Protein 3OC7 (pdb70)

Radius of gyration: 18.07 Å; Cα contacts (8 Å, |Δi|>4): 465; chains: 1; bounding box: 53×43×38 Å

Solvent-accessible surface area: 12428 Å² total; per-residue (Å²): 151,95,72,36,17,18,82,25,16,32,118,84,49,75,23,41,14,0,88,1,7,1,24,0,104,149,36,119,4,7,26,19,110,49,0,22,65,69,2,63,98,6,18,167,65,0,42,85,46,118,53,0,65,0,0,2,4,6,30,47,52,44,9,0,0,27,0,75,113,104,47,84,89,133,6,10,77,85,7,92,86,20,9,54,0,0,73,32,2,6,104,22,74,1,13,2,0,0,7,0,33,0,72,0,54,39,14,0,1,0,0,4,4,2,5,50,40,4,0,0,0,100,140,11,13,0,6,6,53,22,59,139,54,19,36,44,15,10,13,10,13,1,0,3,75,52,85,19,58,87,217,8,9,54,116,9,39,147,60,7,64,147,18,82,10,57,91,0,82,131,18,31,11,7,75,59,38,18,166,88,28,103,55,16,5,94,105,42,20,72,74,25,7,192,25,62,72,155,33,32,33,59,67,15,57,152,105,13,53,75,11,37,96,66,6,106,156,28,24,82,136,20,0,66,53,37,0,137,51,108,46,37,126,119,9,145,34,2,90,39,2,142,135,117,98,107,79,26,119,114,122

Nearest PDB structures (foldseek):
  3oc7-assembly1_A  TM=1.004E+00  e=4.288E-49  Mycobacterium avium 104
  4knp-assembly1_A  TM=9.962E-01  e=1.608E-46  Mycobacterium avium subsp. paratuberculosis K-10
  3p5m-assembly1_B  TM=9.032E-01  e=2.781E-18  Mycobacterium avium 104
  4kpk-assembly1_A  TM=7.450E-01  e=1.326E-20  Shewanella pealeana ATCC 700345
  8ahq-assembly1_A  TM=8.588E-01  e=3.941E-18  Streptomyces virginiae

B-factor: mean 17.59, std 7.76, range [7.56, 56.54]

InterPro domains:
  IPR001753 Enoyl-CoA hydratase/isomerase-like domain [PF00378] (16-262)
  IPR014748 Enoyl-CoA hydratase, C-terminal [G3DSA:1.10.12.10] (208-263)
  IPR029045 ClpP/crotonase-like domain superfamily [SSF52096] (14-262)
  IPR051683 Enoyl-CoA Hydratase/Isomerase Domain-Containing Protein [PTHR42964] (15-262)

CATH classification: 3.90.226.10 (+1 more: 1.10.12.10)

Structure (mmCIF, N/CA/C/O backbone):
data_3OC7
#
_entry.id   3OC7
#
_cell.length_a   83.230
_cell.length_b   83.230
_cell.length_c   93.820
_cell.angle_alpha   90.00
_cell.angle_beta   90.00
_cell.angle_gamma   120.00
#
_symmetry.space_group_name_H-M   'H 3'
#
loop_
_entity.id
_entity.type
_entity.pdbx_description
1 polymer 'Enoyl-CoA hydratase'
2 non-polymer 1,2-ETHANEDIOL
3 water water
#
loop_
_atom_site.group_PDB
_atom_site.id
_atom_site.type_symbol
_atom_site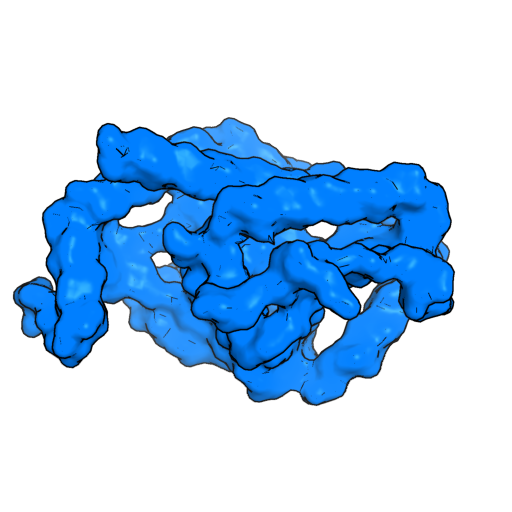.label_atom_id
_atom_site.label_alt_id
_atom_site.label_comp_id
_atom_site.label_asym_id
_atom_site.label_entity_id
_atom_site.label_seq_id
_atom_site.pdbx_PDB_ins_code
_atom_site.Cartn_x
_atom_site.Cartn_y
_atom_site.Cartn_z
_atom_site.occupancy
_atom_site.B_iso_or_equiv
_atom_site.auth_seq_id
_atom_site.auth_comp_id
_atom_site.auth_asym_id
_atom_site.auth_atom_id
_atom_site.pdbx_PDB_model_num
ATOM 1 N N . MET A 1 5 ? -11.171 39.160 8.391 1.00 29.27 1 MET A N 1
ATOM 2 C CA . MET A 1 5 ? -11.183 37.935 7.523 1.00 29.00 1 MET A CA 1
ATOM 3 C C . MET A 1 5 ? -12.206 38.057 6.388 1.00 28.52 1 MET A C 1
ATOM 4 O O . MET A 1 5 ? -13.335 38.483 6.611 1.00 29.20 1 MET A O 1
ATOM 9 N N . ASP A 1 6 ? -11.799 37.677 5.176 1.00 27.25 2 ASP A N 1
ATOM 10 C CA . ASP A 1 6 ? -12.685 37.668 4.002 1.00 26.63 2 ASP A CA 1
ATOM 11 C C . ASP A 1 6 ? -13.556 36.404 3.905 1.00 25.79 2 ASP A C 1
ATOM 12 O O . ASP A 1 6 ? -13.232 35.368 4.498 1.00 24.86 2 ASP A O 1
ATOM 17 N N . ALA A 1 7 ? -14.651 36.502 3.146 1.00 24.93 3 ALA A N 1
ATOM 18 C CA . ALA A 1 7 ? -15.481 35.340 2.768 1.00 23.67 3 ALA A CA 1
ATOM 19 C C . ALA A 1 7 ? -15.516 35.265 1.235 1.00 22.73 3 ALA A C 1
ATOM 20 O O . ALA A 1 7 ? -15.489 36.323 0.584 1.00 23.42 3 ALA A O 1
ATOM 22 N N . LEU A 1 8 ? -15.592 34.074 0.621 1.00 21.02 4 LEU A N 1
ATOM 23 C CA . LEU A 1 8 ? -15.794 32.750 1.251 1.00 19.43 4 LEU A CA 1
ATOM 24 C C . LEU A 1 8 ? -14.483 31.987 1.542 1.00 18.29 4 LEU A C 1
ATOM 25 O O . LEU A 1 8 ? -14.508 30.943 2.208 1.00 17.87 4 LEU A O 1
ATOM 30 N N . VAL A 1 9 ? -13.367 32.508 1.028 1.00 16.85 5 VAL A N 1
ATOM 31 C CA . VAL A 1 9 ? -12.001 32.033 1.318 1.00 16.35 5 VAL A CA 1
ATOM 32 C C . VAL A 1 9 ? -11.146 33.248 1.716 1.00 15.77 5 VAL A C 1
ATOM 33 O O . VAL A 1 9 ? -11.114 34.263 0.981 1.00 16.22 5 VAL A O 1
ATOM 37 N N . ASP A 1 10 ? -10.473 33.168 2.868 1.00 15.53 6 ASP A N 1
ATOM 38 C CA . ASP A 1 10 ? -9.528 34.233 3.290 1.00 15.43 6 ASP A CA 1
ATOM 39 C C . ASP A 1 10 ? -8.072 33.886 2.943 1.00 15.40 6 ASP A C 1
ATOM 40 O O . ASP A 1 10 ? -7.665 32.732 3.082 1.00 14.97 6 ASP A O 1
ATOM 45 N N . TYR A 1 11 ? -7.299 34.879 2.491 1.00 15.38 7 TYR A N 1
ATOM 46 C CA . TYR A 1 11 ? -5.869 34.730 2.155 1.00 15.99 7 TYR A CA 1
ATOM 47 C C . TYR A 1 11 ? -5.008 35.540 3.120 1.00 16.27 7 TYR A C 1
ATOM 48 O O . TYR A 1 11 ? -5.242 36.745 3.293 1.00 17.16 7 TYR A O 1
ATOM 57 N N . ALA A 1 12 ? -4.029 34.882 3.737 1.00 16.23 8 ALA A N 1
ATOM 58 C CA . ALA A 1 12 ? -3.005 35.535 4.572 1.00 16.40 8 ALA A CA 1
ATOM 59 C C . ALA A 1 12 ? -1.589 35.139 4.122 1.00 16.91 8 ALA A C 1
ATOM 60 O O . ALA A 1 12 ? -1.226 33.953 4.138 1.00 16.10 8 ALA A O 1
ATOM 62 N N . GLY A 1 13 ? -0.800 36.124 3.694 1.00 17.17 9 GLY A N 1
ATOM 63 C CA . GLY A 1 13 ? 0.562 35.901 3.187 1.00 17.76 9 GLY A CA 1
ATOM 64 C C . GLY A 1 13 ? 1.647 36.107 4.240 1.00 18.62 9 GLY A C 1
ATOM 65 O O . GLY A 1 13 ? 1.324 36.354 5.406 1.00 18.81 9 GLY A O 1
ATOM 66 N N . PRO A 1 14 ? 2.936 35.991 3.836 1.00 19.68 10 PRO A N 1
ATOM 67 C CA . PRO A 1 14 ? 4.106 36.084 4.734 1.00 21.05 10 PRO A CA 1
ATOM 68 C C . PRO A 1 14 ? 4.131 37.275 5.709 1.00 22.55 10 PRO A C 1
ATOM 69 O O . PRO A 1 14 ? 4.514 37.098 6.868 1.00 23.19 10 PRO A O 1
ATOM 73 N N . ALA A 1 15 ? 3.690 38.449 5.263 1.00 24.15 11 ALA A N 1
ATOM 74 C CA . ALA A 1 15 ? 3.662 39.648 6.122 1.00 24.95 11 ALA A CA 1
ATOM 75 C C . ALA A 1 15 ? 2.673 39.553 7.300 1.00 25.43 11 ALA A C 1
ATOM 76 O O . ALA A 1 15 ? 2.821 40.269 8.303 1.00 26.30 11 ALA A O 1
ATOM 78 N N . ALA A 1 16 ? 1.685 38.663 7.179 1.00 25.33 12 ALA A N 1
ATOM 79 C CA . ALA A 1 16 ? 0.692 38.411 8.231 1.00 25.25 12 ALA A CA 1
ATOM 80 C C . ALA A 1 16 ? 0.955 37.121 9.015 1.00 25.12 12 ALA A C 1
ATOM 81 O O . ALA A 1 16 ? 0.616 37.032 10.199 1.00 26.24 12 ALA A O 1
ATOM 83 N N . THR A 1 17 ? 1.532 36.120 8.348 1.00 24.75 13 THR A N 1
ATOM 84 C CA . THR A 1 17 ? 1.844 34.844 8.995 1.00 24.18 13 THR A CA 1
ATOM 85 C C . THR A 1 17 ? 3.173 34.847 9.763 1.00 24.48 13 THR A C 1
ATOM 86 O O . THR A 1 17 ? 3.342 34.068 10.704 1.00 25.60 13 THR A O 1
ATOM 90 N N . GLY A 1 18 ? 4.101 35.716 9.365 1.00 24.76 14 GLY A N 1
ATOM 91 C CA . GLY A 1 18 ? 5.436 35.786 9.982 1.00 24.88 14 GLY A CA 1
ATOM 92 C C . GLY A 1 18 ? 6.382 34.660 9.585 1.00 24.60 14 GLY A C 1
ATOM 93 O O . GLY A 1 18 ? 7.284 34.303 10.347 1.00 25.23 14 GLY A O 1
ATOM 94 N N . GLY A 1 19 ? 6.176 34.099 8.390 1.00 24.14 15 GLY A N 1
ATOM 95 C CA . GLY A 1 19 ? 7.005 33.000 7.874 1.00 22.59 15 GLY A CA 1
ATOM 96 C C . GLY A 1 19 ? 6.842 32.790 6.372 1.00 21.53 15 GLY A C 1
ATOM 97 O O . GLY A 1 19 ? 6.047 33.487 5.743 1.00 21.41 15 GLY A O 1
ATOM 98 N N . PRO A 1 20 ? 7.593 31.822 5.783 1.00 20.54 16 PRO A N 1
ATOM 99 C CA . PRO A 1 20 ? 7.520 31.515 4.339 1.00 19.39 16 PRO A CA 1
ATOM 100 C C . PRO A 1 20 ? 6.288 30.663 3.974 1.00 18.06 16 PRO A C 1
ATOM 101 O O . PRO A 1 20 ? 6.400 29.643 3.267 1.00 17.17 16 PRO A O 1
ATOM 105 N N . VAL A 1 21 ? 5.126 31.140 4.419 1.00 16.85 17 VAL A N 1
ATOM 106 C CA . VAL A 1 21 ? 3.860 30.402 4.394 1.00 15.87 17 VAL A CA 1
ATOM 107 C C . VAL A 1 21 ? 2.638 31.288 4.051 1.00 14.99 17 VAL A C 1
ATOM 108 O O . VAL A 1 21 ? 2.521 32.446 4.513 1.00 15.27 17 VAL A O 1
ATOM 112 N N . ALA A 1 22 ? 1.744 30.748 3.223 1.00 13.32 18 ALA A N 1
ATOM 113 C CA . ALA A 1 22 ? 0.415 31.330 2.981 1.00 13.50 18 ALA A CA 1
ATOM 114 C C . ALA A 1 22 ? -0.691 30.455 3.592 1.00 13.26 18 ALA A C 1
ATOM 115 O O . ALA A 1 22 ? -0.655 29.232 3.436 1.00 13.78 18 ALA A O 1
ATOM 117 N N . ARG A 1 23 ? -1.654 31.067 4.290 1.00 13.11 19 ARG A N 1
ATOM 118 C CA . ARG A 1 23 ? -2.811 30.364 4.886 1.00 12.94 19 ARG A CA 1
ATOM 119 C C . ARG A 1 23 ? -4.090 30.670 4.101 1.00 12.63 19 ARG A C 1
ATOM 120 O O . ARG A 1 23 ? -4.451 31.853 3.952 1.00 13.55 19 ARG A O 1
ATOM 128 N N . LEU A 1 24 ? -4.744 29.623 3.580 1.00 11.87 20 LEU A N 1
ATOM 129 C CA . LEU A 1 24 ? -6.052 29.720 2.910 1.00 11.82 20 LEU A CA 1
ATOM 130 C C . LEU A 1 24 ? -7.131 29.156 3.833 1.00 11.81 20 LEU A C 1
ATOM 131 O O . LEU A 1 24 ? -7.120 27.944 4.131 1.00 11.83 20 LEU A O 1
ATOM 136 N N . THR A 1 25 ? -8.049 30.004 4.308 1.00 11.97 21 THR A N 1
ATOM 137 C CA . THR A 1 25 ? -9.068 29.565 5.282 1.00 12.14 21 THR A CA 1
ATOM 138 C C . THR A 1 25 ? -10.467 29.487 4.663 1.00 12.20 21 THR A C 1
ATOM 139 O O . THR A 1 25 ? -11.018 30.508 4.212 1.00 12.81 21 THR A O 1
ATOM 143 N N . LEU A 1 26 ? -11.055 28.289 4.670 1.00 12.14 22 LEU A N 1
ATOM 144 C CA . LEU A 1 26 ? -12.473 28.108 4.277 1.00 12.66 22 LEU A CA 1
ATOM 145 C C . LEU A 1 26 ? -13.383 28.819 5.304 1.00 13.23 22 LEU A C 1
ATOM 146 O O . LEU A 1 26 ? -13.317 28.515 6.499 1.00 13.07 22 LEU A O 1
ATOM 151 N N . ASN A 1 27 ? -14.213 29.759 4.838 1.00 13.48 23 ASN A N 1
ATOM 152 C CA . ASN A 1 27 ? -15.015 30.654 5.727 1.00 13.91 23 ASN A CA 1
ATOM 153 C C . ASN A 1 27 ? -16.426 30.939 5.164 1.00 14.41 23 ASN A C 1
ATOM 154 O O . ASN A 1 27 ? -16.766 32.090 4.810 1.00 14.94 23 ASN A O 1
ATOM 159 N N . SER A 1 28 ? -17.218 29.872 5.063 1.00 15.12 24 SER A N 1
ATOM 160 C CA . SER A 1 28 ? -18.576 29.903 4.502 1.00 15.98 24 SER A CA 1
ATOM 161 C C . SER A 1 28 ? -19.548 29.281 5.544 1.00 17.26 24 SER A C 1
ATOM 162 O O . SER A 1 28 ? -20.113 28.217 5.309 1.00 16.32 24 SER A O 1
ATOM 165 N N . PRO A 1 29 ? -19.743 29.950 6.714 1.00 19.08 25 PRO A N 1
ATOM 166 C CA . PRO A 1 29 ? -20.539 29.340 7.799 1.00 20.44 25 PRO A CA 1
ATOM 167 C C . PRO A 1 29 ? -22.020 29.021 7.498 1.00 21.56 25 PRO A C 1
ATOM 168 O O . PRO A 1 29 ? -22.558 28.047 8.063 1.00 22.54 25 PRO A O 1
ATOM 172 N N . HIS A 1 30 ? -22.649 29.787 6.600 1.00 22.75 26 HIS A N 1
ATOM 173 C CA . HIS A 1 30 ? -24.071 29.588 6.238 1.00 23.99 26 HIS A CA 1
ATOM 174 C C . HIS A 1 30 ? -24.411 28.189 5.696 1.00 23.61 26 HIS A C 1
ATOM 175 O O . HIS A 1 30 ? -25.520 27.688 5.913 1.00 24.51 26 HIS A O 1
ATOM 182 N N . ASN A 1 31 ? -23.455 27.544 5.029 1.00 22.49 27 ASN A N 1
ATOM 183 C CA . ASN A 1 31 ? -23.673 26.180 4.532 1.00 21.91 27 ASN A CA 1
ATOM 184 C C . ASN A 1 31 ? -22.611 25.151 4.971 1.00 21.30 27 ASN A C 1
ATOM 185 O O . ASN A 1 31 ? -22.364 24.165 4.270 1.00 21.41 27 ASN A O 1
ATOM 190 N N . ARG A 1 32 ? -22.004 25.383 6.138 1.00 21.12 28 ARG A N 1
ATOM 191 C CA . ARG A 1 32 ? -20.982 24.479 6.698 1.00 21.15 28 ARG A CA 1
ATOM 192 C C . ARG A 1 32 ? -19.786 24.233 5.762 1.00 20.13 28 ARG A C 1
ATOM 193 O O . ARG A 1 32 ? -19.311 23.095 5.628 1.00 19.99 28 ARG A O 1
ATOM 201 N N . ASN A 1 33 ? -19.300 25.302 5.128 1.00 19.29 29 ASN A N 1
ATOM 202 C CA . ASN A 1 33 ? -18.157 25.237 4.204 1.00 18.62 29 ASN A CA 1
ATOM 203 C C . ASN A 1 33 ? -18.381 24.310 2.992 1.00 18.83 29 ASN A C 1
ATOM 204 O O . ASN A 1 33 ? -17.465 23.583 2.561 1.00 18.39 29 ASN A O 1
ATOM 209 N N . ALA A 1 34 ? -19.594 24.342 2.439 1.00 18.63 30 ALA A N 1
ATOM 210 C CA . ALA A 1 34 ? -19.930 23.531 1.256 1.00 18.66 30 ALA A CA 1
ATOM 211 C C . ALA A 1 34 ? -19.212 24.002 -0.011 1.00 18.95 30 ALA A C 1
ATOM 212 O O . ALA A 1 34 ? -18.844 25.174 -0.135 1.00 19.17 30 ALA A O 1
ATOM 214 N N . LEU A 1 35 ? -19.039 23.075 -0.959 1.00 19.28 31 LEU A N 1
ATOM 215 C CA . LEU A 1 35 ? -18.322 23.344 -2.220 1.00 19.46 31 LEU A CA 1
ATOM 216 C C . LEU A 1 35 ? -19.159 24.045 -3.310 1.00 18.95 31 LEU A C 1
ATOM 217 O O . LEU A 1 35 ? -19.441 23.462 -4.362 1.00 19.71 31 LEU A O 1
ATOM 222 N N . SER A 1 36 ? -19.543 25.294 -3.052 1.00 18.13 32 SER A N 1
ATOM 223 C CA . SER A 1 36 ? -20.272 26.123 -4.024 1.00 17.77 32 SER A CA 1
ATOM 224 C C . SER A 1 36 ? -19.363 26.575 -5.176 1.00 17.96 32 SER A C 1
ATOM 225 O O . SER A 1 36 ? -18.132 26.522 -5.047 1.00 17.60 32 SER A O 1
ATOM 228 N N . THR A 1 37 ? -19.947 27.045 -6.290 1.00 17.60 33 THR A N 1
ATOM 229 C CA A THR A 1 37 ? -19.169 27.556 -7.431 0.70 18.01 33 THR A CA 1
ATOM 230 C CA B THR A 1 37 ? -19.130 27.515 -7.408 0.30 17.17 33 THR A CA 1
ATOM 231 C C . THR A 1 37 ? -18.214 28.674 -7.013 1.00 17.03 33 THR A C 1
ATOM 232 O O . THR A 1 37 ? -17.042 28.699 -7.415 1.00 16.73 33 THR A O 1
ATOM 239 N N . ALA A 1 38 ? -18.728 29.606 -6.205 1.00 16.47 34 ALA A N 1
ATOM 240 C CA . ALA A 1 38 ? -17.940 30.739 -5.722 1.00 15.85 34 ALA A CA 1
ATOM 241 C C . ALA A 1 38 ? -16.777 30.317 -4.814 1.00 15.63 34 ALA A C 1
ATOM 242 O O . ALA A 1 38 ? -15.655 30.817 -4.967 1.00 15.38 34 ALA A O 1
ATOM 244 N N . LEU A 1 39 ? -17.038 29.419 -3.861 1.00 14.95 35 LEU A N 1
ATOM 245 C CA . LEU A 1 39 ? -15.953 28.937 -2.978 1.00 14.78 35 LEU A CA 1
ATOM 246 C C . LEU A 1 39 ? -14.841 28.225 -3.777 1.00 14.42 35 LEU A C 1
ATOM 247 O O . LEU A 1 39 ? -13.641 28.454 -3.537 1.00 14.42 35 LEU A O 1
ATOM 252 N N . VAL A 1 40 ? -15.238 27.382 -4.729 1.00 13.35 36 VAL A N 1
ATOM 253 C CA . VAL A 1 40 ? -14.285 26.679 -5.612 1.00 13.59 36 VAL A CA 1
ATOM 254 C C . VAL A 1 40 ? -13.420 27.634 -6.462 1.00 13.43 36 VAL A C 1
ATOM 255 O O . VAL A 1 40 ? -12.193 27.493 -6.498 1.00 12.96 36 VAL A O 1
ATOM 259 N N . SER A 1 41 ? -14.031 28.634 -7.105 1.00 13.38 37 SER A N 1
ATOM 260 C CA . SER A 1 41 ? -13.274 29.668 -7.852 1.00 13.87 37 SER A CA 1
ATOM 261 C C . SER A 1 41 ? -12.270 30.433 -6.974 1.00 13.93 37 SER A C 1
ATOM 262 O O . SER A 1 41 ? -11.120 30.681 -7.391 1.00 13.20 37 SER A O 1
ATOM 265 N N . GLN A 1 42 ? -12.706 30.799 -5.762 1.00 13.00 38 GLN A N 1
ATOM 266 C CA . GLN A 1 42 ? -11.830 31.505 -4.821 1.00 13.36 38 GLN A CA 1
ATOM 267 C C . GLN A 1 42 ? -10.639 30.670 -4.310 1.00 12.60 38 GLN A C 1
ATOM 268 O O . GLN A 1 42 ? -9.561 31.229 -4.065 1.00 13.55 38 GLN A O 1
ATOM 274 N N . LEU A 1 43 ? -10.823 29.347 -4.167 1.00 12.46 39 LEU A N 1
ATOM 275 C CA . LEU A 1 43 ? -9.685 28.452 -3.857 1.00 12.12 39 LEU A CA 1
ATOM 276 C C . LEU A 1 43 ? -8.650 28.348 -4.997 1.00 11.46 39 LEU A C 1
ATOM 277 O O . LEU A 1 43 ? -7.426 28.382 -4.744 1.00 11.03 39 LEU A O 1
ATOM 282 N N . HIS A 1 44 ? -9.115 28.198 -6.249 1.00 11.77 40 HIS A N 1
ATOM 283 C CA . HIS A 1 44 ? -8.209 28.252 -7.415 1.00 11.56 40 HIS A CA 1
ATOM 284 C C . HIS A 1 44 ? -7.363 29.562 -7.414 1.00 11.62 40 HIS A C 1
ATOM 285 O O . HIS A 1 44 ? -6.127 29.523 -7.571 1.00 11.20 40 HIS A O 1
ATOM 292 N N . GLN A 1 45 ? -8.015 30.717 -7.201 1.00 12.14 41 GLN A N 1
ATOM 293 C CA . GLN A 1 45 ? -7.297 32.001 -7.229 1.00 12.42 41 GLN A CA 1
ATOM 294 C C . GLN A 1 45 ? -6.304 32.117 -6.057 1.00 11.80 41 GLN A C 1
ATOM 295 O O . GLN A 1 45 ? -5.176 32.606 -6.231 1.00 12.05 41 GLN A O 1
ATOM 301 N N . GLY A 1 46 ? -6.702 31.616 -4.878 1.00 11.83 42 GLY A N 1
ATOM 302 C CA . GLY A 1 46 ? -5.792 31.609 -3.715 1.00 11.50 42 GLY A CA 1
ATOM 303 C C . GLY A 1 46 ? -4.526 30.778 -3.903 1.00 11.63 42 GLY A C 1
ATOM 304 O O . GLY A 1 46 ? -3.422 31.188 -3.504 1.00 11.86 42 GLY A O 1
ATOM 305 N N . LEU A 1 47 ? -4.676 29.589 -4.485 1.00 11.34 43 LEU A N 1
ATOM 306 C CA . LEU A 1 47 ? -3.525 28.745 -4.832 1.00 12.17 43 LEU A CA 1
ATOM 307 C C . LEU A 1 47 ? -2.595 29.419 -5.851 1.00 12.68 43 LEU A C 1
ATOM 308 O O . LEU A 1 47 ? -1.364 29.322 -5.732 1.00 12.87 43 LEU A O 1
ATOM 313 N N . ARG A 1 48 ? -3.179 30.126 -6.821 1.00 13.92 44 ARG A N 1
ATOM 314 C CA . ARG A 1 48 ? -2.391 30.853 -7.820 1.00 15.78 44 ARG A CA 1
ATOM 315 C C . ARG A 1 48 ? -1.607 32.010 -7.162 1.00 15.19 44 ARG A C 1
ATOM 316 O O . ARG A 1 48 ? -0.405 32.194 -7.437 1.00 16.26 44 ARG A O 1
ATOM 324 N N . ASP A 1 49 ? -2.269 32.764 -6.280 1.00 15.27 45 ASP A N 1
ATOM 325 C CA . ASP A 1 49 ? -1.619 33.886 -5.578 1.00 15.85 45 ASP A CA 1
ATOM 326 C C . ASP A 1 49 ? -0.437 33.408 -4.716 1.00 15.43 45 ASP A C 1
ATOM 327 O O . ASP A 1 49 ? 0.620 34.044 -4.697 1.00 15.94 45 ASP A O 1
ATOM 332 N N . ALA A 1 50 ? -0.610 32.288 -4.007 1.00 14.67 46 ALA A N 1
ATOM 333 C CA . ALA A 1 50 ? 0.498 31.691 -3.247 1.00 14.65 46 ALA A CA 1
ATOM 334 C C . ALA A 1 50 ? 1.695 31.269 -4.117 1.00 14.79 46 ALA A C 1
ATOM 335 O O . ALA A 1 50 ? 2.840 31.589 -3.780 1.00 15.52 46 ALA A O 1
ATOM 337 N N . SER A 1 51 ? 1.452 30.549 -5.216 1.00 15.39 47 SER A N 1
ATOM 338 C CA . SER A 1 51 ? 2.539 30.102 -6.109 1.00 16.24 47 SER A CA 1
ATOM 339 C C . SER A 1 51 ? 3.326 31.261 -6.756 1.00 17.51 47 SER A C 1
ATOM 340 O O . SER A 1 51 ? 4.539 31.130 -6.988 1.00 17.41 47 SER A O 1
ATOM 343 N N . SER A 1 52 ? 2.629 32.372 -7.023 1.00 18.38 48 SER A N 1
ATOM 344 C CA A SER A 1 52 ? 3.201 33.555 -7.681 0.70 19.60 48 SER A CA 1
ATOM 345 C CA B SER A 1 52 ? 3.223 33.537 -7.691 0.30 19.10 48 SER A CA 1
ATOM 346 C C . SER A 1 52 ? 4.162 34.358 -6.794 1.00 19.49 48 SER A C 1
ATOM 347 O O . SER A 1 52 ? 4.971 35.146 -7.300 1.00 20.58 48 SER A O 1
ATOM 352 N N . ASP A 1 53 ? 4.061 34.180 -5.474 1.00 19.72 49 ASP A N 1
ATOM 353 C CA . ASP A 1 53 ? 4.904 34.915 -4.513 1.00 19.87 49 ASP A CA 1
ATOM 354 C C . ASP A 1 53 ? 6.181 34.114 -4.201 1.00 20.32 49 ASP A C 1
ATOM 355 O O . ASP A 1 53 ? 6.093 33.047 -3.591 1.00 19.46 49 ASP A O 1
ATOM 360 N N . PRO A 1 54 ? 7.373 34.621 -4.603 1.00 20.39 50 PRO A N 1
ATOM 361 C CA . PRO A 1 54 ? 8.631 33.877 -4.380 1.00 20.61 50 PRO A CA 1
ATOM 362 C C . PRO A 1 54 ? 8.998 33.640 -2.903 1.00 19.83 50 PRO A C 1
ATOM 363 O O . PRO A 1 54 ? 9.804 32.752 -2.616 1.00 20.55 50 PRO A O 1
ATOM 367 N N . ALA A 1 55 ? 8.429 34.427 -1.992 1.00 19.13 51 ALA A N 1
ATOM 368 C CA . ALA A 1 55 ? 8.647 34.256 -0.544 1.00 17.81 51 ALA A CA 1
ATOM 369 C C . ALA A 1 55 ? 7.867 33.084 0.114 1.00 17.07 51 ALA A C 1
ATOM 370 O O . ALA A 1 55 ? 8.141 32.722 1.263 1.00 17.34 51 ALA A O 1
ATOM 372 N N . VAL A 1 56 ? 6.884 32.532 -0.603 1.00 16.07 52 VAL A N 1
ATOM 373 C CA . VAL A 1 56 ? 6.089 31.398 -0.107 1.00 14.93 52 VAL A CA 1
ATOM 374 C C . VAL A 1 56 ? 6.722 30.054 -0.504 1.00 14.60 52 VAL A C 1
ATOM 375 O O . VAL A 1 56 ? 6.999 29.818 -1.701 1.00 15.42 52 VAL A O 1
ATOM 379 N N . ARG A 1 57 ? 6.956 29.189 0.498 1.00 14.42 53 ARG A N 1
ATOM 380 C CA . ARG A 1 57 ? 7.461 27.811 0.271 1.00 13.85 53 ARG A CA 1
ATOM 381 C C . ARG A 1 57 ? 6.491 26.662 0.681 1.00 12.89 53 ARG A C 1
ATOM 382 O O . ARG A 1 57 ? 6.736 25.489 0.355 1.00 13.70 53 ARG A O 1
ATOM 390 N N . VAL A 1 58 ? 5.373 27.009 1.334 1.00 12.76 54 VAL A N 1
ATOM 391 C CA . VAL A 1 58 ? 4.375 26.038 1.794 1.00 11.97 54 VAL A CA 1
ATOM 392 C C . VAL A 1 58 ? 3.007 26.726 1.986 1.00 11.24 54 VAL A C 1
ATOM 393 O O . VAL A 1 58 ? 2.970 27.938 2.313 1.00 11.64 54 VAL A O 1
ATOM 397 N N . VAL A 1 59 ? 1.912 25.979 1.766 1.00 10.79 55 VAL A N 1
ATOM 398 C CA . VAL A 1 59 ? 0.520 26.426 2.032 1.00 11.01 55 VAL A CA 1
ATOM 399 C C . VAL A 1 59 ? -0.175 25.622 3.137 1.00 10.57 55 VAL A C 1
ATOM 400 O O . VAL A 1 59 ? -0.029 24.386 3.175 1.00 10.91 55 VAL A O 1
ATOM 404 N N . VAL A 1 60 ? -0.929 26.293 4.026 1.00 10.22 56 VAL A N 1
ATOM 405 C CA . VAL A 1 60 ? -1.846 25.623 4.979 1.00 10.34 56 VAL A CA 1
ATOM 406 C C . VAL A 1 60 ? -3.308 25.837 4.554 1.00 10.37 56 VAL A C 1
ATOM 407 O O . VAL A 1 60 ? -3.720 26.991 4.326 1.00 11.54 56 VAL A O 1
ATOM 411 N N . LEU A 1 61 ? -4.075 24.742 4.420 1.00 9.87 57 LEU A N 1
ATOM 412 C CA . LEU A 1 61 ? -5.516 24.801 4.138 1.00 10.20 57 LEU A CA 1
ATOM 413 C C . LEU A 1 61 ? -6.285 24.587 5.460 1.00 10.23 57 LEU A C 1
ATOM 414 O O . LEU A 1 61 ? -6.348 23.447 5.965 1.00 10.64 57 LEU A O 1
ATOM 419 N N . ALA A 1 62 ? -6.877 25.673 5.997 1.00 10.54 58 ALA A N 1
ATOM 420 C CA . ALA A 1 62 ? -7.541 25.730 7.315 1.00 11.01 58 ALA A CA 1
ATOM 421 C C . ALA A 1 62 ? -9.058 25.990 7.176 1.00 10.90 58 ALA A C 1
ATOM 422 O O . ALA A 1 62 ? -9.563 26.127 6.047 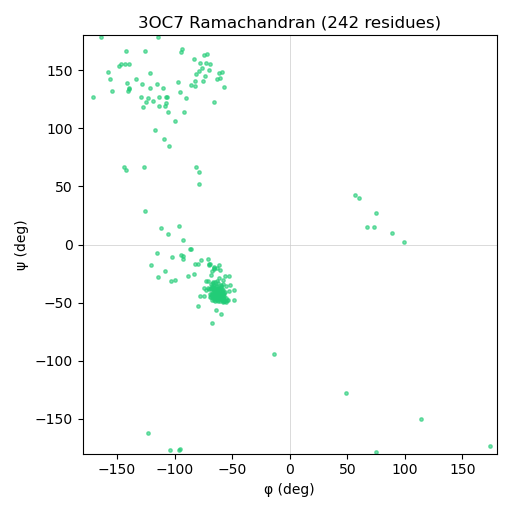1.00 10.90 58 ALA A O 1
ATOM 424 N N . HIS A 1 63 ? -9.786 26.032 8.306 1.00 10.67 59 HIS A N 1
ATOM 425 C CA . HIS A 1 63 ? -11.252 26.308 8.293 1.00 11.05 59 HIS A CA 1
ATOM 426 C C . HIS A 1 63 ? -11.715 27.056 9.550 1.00 12.20 59 HIS A C 1
ATOM 427 O O . HIS A 1 63 ? -11.062 26.964 10.608 1.00 12.84 59 HIS A O 1
ATOM 434 N N . THR A 1 64 ? -12.815 27.811 9.404 1.00 11.81 60 THR A N 1
ATOM 435 C CA . THR A 1 64 ? -13.597 28.303 10.555 1.00 12.84 60 THR A CA 1
ATOM 436 C C . THR A 1 64 ? -14.745 27.324 10.833 1.00 13.18 60 THR A C 1
ATOM 437 O O . THR A 1 64 ? -15.065 26.466 9.999 1.00 12.58 60 THR A O 1
ATOM 441 N N . GLY A 1 65 ? -15.359 27.455 12.007 1.00 14.51 61 GLY A N 1
ATOM 442 C CA . GLY A 1 65 ? -16.519 26.632 12.391 1.00 14.31 61 GLY A CA 1
ATOM 443 C C . GLY A 1 65 ? -16.261 25.172 12.778 1.00 14.83 61 GLY A C 1
ATOM 444 O O . GLY A 1 65 ? -15.121 24.716 12.770 1.00 15.20 61 GLY A O 1
ATOM 445 N N . GLY A 1 66 ? -17.335 24.443 13.097 1.00 14.57 62 GLY A N 1
ATOM 446 C CA . GLY A 1 66 ? -17.256 23.058 13.580 1.00 15.13 62 GLY A CA 1
ATOM 447 C C . GLY A 1 66 ? -17.197 21.974 12.510 1.00 14.48 62 GLY A C 1
ATOM 448 O O . GLY A 1 66 ? -17.071 20.784 12.843 1.00 14.28 62 GLY A O 1
ATOM 449 N N . THR A 1 67 ? -17.311 22.380 11.240 1.00 13.97 63 THR A N 1
ATOM 450 C CA . THR A 1 67 ? -17.237 21.473 10.076 1.00 13.91 63 THR A CA 1
ATOM 451 C C . THR A 1 67 ? -16.104 21.943 9.135 1.00 13.39 63 THR A C 1
ATOM 452 O O . THR A 1 67 ? -16.068 23.116 8.703 1.00 12.88 63 THR A O 1
ATOM 456 N N . PHE A 1 68 ? -15.175 21.031 8.812 1.00 12.78 64 PHE A N 1
ATOM 457 C CA . PHE A 1 68 ? -14.128 21.306 7.795 1.00 12.73 64 PHE A CA 1
ATOM 458 C C . PHE A 1 68 ? -14.764 21.528 6.415 1.00 13.49 64 PHE A C 1
ATOM 459 O O . PHE A 1 68 ? -14.562 22.600 5.796 1.00 13.12 64 PHE A O 1
ATOM 467 N N . CYS A 1 69 ? -15.542 20.533 5.962 1.00 13.44 65 CYS A N 1
ATOM 468 C CA . CYS A 1 69 ? -16.286 20.555 4.681 1.00 14.62 65 CYS A CA 1
ATOM 469 C C . CYS A 1 69 ? -17.237 19.359 4.598 1.00 15.78 65 CYS A C 1
ATOM 470 O O . CYS A 1 69 ? -16.812 18.219 4.745 1.00 15.70 65 CYS A O 1
ATOM 473 N N . ALA A 1 70 ? -18.520 19.620 4.323 1.00 17.87 66 ALA A N 1
ATOM 474 C CA . ALA A 1 70 ? -19.517 18.535 4.303 1.00 19.90 66 ALA A CA 1
ATOM 475 C C . ALA A 1 70 ? -19.983 18.120 2.905 1.00 20.85 66 ALA A C 1
ATOM 476 O O . ALA A 1 70 ? -20.932 17.330 2.771 1.00 21.70 66 ALA A O 1
ATOM 478 N N . GLY A 1 71 ? -19.319 18.646 1.880 1.00 21.58 67 GLY A N 1
ATOM 479 C CA . GLY A 1 71 ? -19.555 18.204 0.501 1.00 23.11 67 GLY A CA 1
ATOM 480 C C . GLY A 1 71 ? -20.171 19.253 -0.400 1.00 24.60 67 GLY A C 1
ATOM 481 O O . GLY A 1 71 ? -19.960 20.453 -0.209 1.00 24.20 67 GLY A O 1
ATOM 482 N N . ALA A 1 72 ? -20.939 18.792 -1.387 1.00 26.16 68 ALA A N 1
ATOM 483 C CA . ALA A 1 72 ? -21.542 19.678 -2.388 1.00 27.81 68 ALA A CA 1
ATOM 484 C C . ALA A 1 72 ? -22.658 20.572 -1.845 1.00 28.61 68 ALA A C 1
ATOM 485 O O . ALA A 1 72 ? -23.365 20.205 -0.903 1.00 29.26 68 ALA A O 1
ATOM 487 N N . ASP A 1 73 ? -22.792 21.746 -2.458 1.00 29.98 69 ASP A N 1
ATOM 488 C CA . ASP A 1 73 ? -23.853 22.696 -2.158 1.00 31.04 69 ASP A CA 1
ATOM 489 C C . ASP A 1 73 ? -25.134 22.245 -2.861 1.00 31.58 69 ASP A C 1
ATOM 490 O O . ASP A 1 73 ? -25.240 22.332 -4.084 1.00 32.35 69 ASP A O 1
ATOM 495 N N . SER A 1 85 ? -30.410 18.044 -18.059 1.00 31.50 81 SER A N 1
ATOM 496 C CA . SER A 1 85 ? -30.990 18.943 -17.063 1.00 30.45 81 SER A CA 1
ATOM 497 C C . SER A 1 85 ? -30.312 18.733 -15.711 1.00 29.75 81 SER A C 1
ATOM 498 O O . SER A 1 85 ? -29.268 19.335 -15.438 1.00 29.33 81 SER A O 1
ATOM 500 N N . ALA A 1 86 ? -30.900 17.878 -14.872 1.00 28.55 82 ALA A N 1
ATOM 501 C CA . ALA A 1 86 ? -30.266 17.473 -13.622 1.00 27.32 82 ALA A CA 1
ATOM 502 C C . ALA A 1 86 ? -28.981 16.700 -13.922 1.00 26.34 82 ALA A C 1
ATOM 503 O O . ALA A 1 86 ? -27.998 16.837 -13.196 1.00 25.96 82 ALA A O 1
ATOM 505 N N . TYR A 1 87 ? -28.992 15.916 -15.002 1.00 25.55 83 TYR A N 1
ATOM 506 C CA . TYR A 1 87 ? -27.797 15.188 -15.450 1.00 25.01 83 TYR A CA 1
ATOM 507 C C . TYR A 1 87 ? -26.645 16.127 -15.823 1.00 24.74 83 TYR A C 1
ATOM 508 O O . TYR A 1 87 ? -25.503 15.900 -15.410 1.00 23.87 83 TYR A O 1
ATOM 517 N N . ASP A 1 88 ? -26.945 17.174 -16.590 1.00 24.71 84 ASP A N 1
ATOM 518 C CA . ASP A 1 88 ? -25.921 18.134 -17.026 1.00 24.69 84 ASP A CA 1
ATOM 519 C C . ASP A 1 88 ? -25.265 18.863 -15.850 1.00 24.06 84 ASP A C 1
ATOM 520 O O . ASP A 1 88 ? -24.036 19.030 -15.825 1.00 23.26 84 ASP A O 1
ATOM 525 N N . MET A 1 89 ? -26.073 19.286 -14.877 1.00 23.66 85 MET A N 1
ATOM 526 C CA . MET A 1 89 ? -25.563 19.960 -13.675 1.00 23.76 85 MET A CA 1
ATOM 527 C C . MET A 1 89 ? -24.705 19.022 -12.807 1.00 22.20 85 MET A C 1
ATOM 528 O O . MET A 1 89 ? -23.661 19.433 -12.287 1.00 22.02 85 MET A O 1
ATOM 533 N N . ALA A 1 90 ? -25.137 17.764 -12.676 1.00 20.50 86 ALA A N 1
ATOM 534 C CA . ALA A 1 90 ? -24.399 16.750 -11.895 1.00 18.76 86 ALA A CA 1
ATOM 535 C C . ALA A 1 90 ? -23.042 16.356 -12.509 1.00 17.94 86 ALA A C 1
ATOM 536 O O . ALA A 1 90 ? -22.049 16.255 -11.781 1.00 16.47 86 ALA A O 1
ATOM 538 N N . VAL A 1 91 ? -22.991 16.151 -13.828 1.00 16.78 87 VAL A N 1
ATOM 539 C CA . VAL A 1 91 ? -21.717 15.810 -14.499 1.00 16.43 87 VAL A CA 1
ATOM 540 C C . VAL A 1 91 ? -20.682 16.954 -14.403 1.00 16.51 87 VAL A C 1
ATOM 541 O O . VAL A 1 91 ? -19.483 16.705 -14.193 1.00 15.35 87 VAL A O 1
ATOM 545 N N . GLU A 1 92 ? -21.135 18.202 -14.538 1.00 16.87 88 GLU A N 1
ATOM 546 C CA A GLU A 1 92 ? -20.257 19.370 -14.391 0.50 17.18 88 GLU A CA 1
ATOM 547 C CA B GLU A 1 92 ? -20.216 19.324 -14.411 0.50 16.79 88 GLU A CA 1
ATOM 548 C C . GLU A 1 92 ? -19.767 19.563 -12.956 1.00 16.71 88 GLU A C 1
ATOM 549 O O . GLU A 1 92 ? -18.619 19.948 -12.727 1.00 16.60 88 GLU A O 1
ATOM 560 N N . ARG A 1 93 ? -20.638 19.306 -11.973 1.00 16.71 89 ARG A N 1
ATOM 561 C CA . ARG A 1 93 ? -20.231 19.361 -10.552 1.00 16.08 89 ARG A CA 1
ATOM 562 C C . ARG A 1 93 ? -19.074 18.373 -10.261 1.00 14.65 89 ARG A C 1
ATOM 563 O O . ARG A 1 93 ? -18.105 18.700 -9.534 1.00 14.13 89 ARG A O 1
ATOM 571 N N . ALA A 1 94 ? -19.186 17.161 -10.809 1.00 13.81 90 ALA A N 1
ATOM 572 C CA . ALA A 1 94 ? -18.137 16.141 -10.656 1.00 12.77 90 ALA A CA 1
ATOM 573 C C . ALA A 1 94 ? -16.809 16.520 -11.333 1.00 12.29 90 ALA A C 1
ATOM 574 O O . ALA A 1 94 ? -15.740 16.400 -10.694 1.00 10.82 90 ALA A O 1
ATOM 576 N N . ARG A 1 95 ? -16.878 17.016 -12.580 1.00 11.50 91 ARG A N 1
ATOM 577 C CA . ARG A 1 95 ? -15.673 17.509 -13.290 1.00 11.59 91 ARG A CA 1
ATOM 578 C C . ARG A 1 95 ? -14.992 18.678 -12.539 1.00 11.43 91 ARG A C 1
ATOM 579 O O . ARG A 1 95 ? -13.756 18.738 -12.458 1.00 11.93 91 ARG A O 1
ATOM 587 N N . GLU A 1 96 ? -15.784 19.589 -11.986 1.00 11.52 92 GLU A N 1
ATOM 588 C CA . GLU A 1 96 ? -15.278 20.701 -11.187 1.00 12.53 92 GLU A CA 1
ATOM 589 C C . GLU A 1 96 ? -14.557 20.258 -9.887 1.00 11.56 92 GLU A C 1
ATOM 590 O O . GLU A 1 96 ? -13.522 20.849 -9.505 1.00 12.03 92 GLU A O 1
ATOM 596 N N . MET A 1 97 ? -15.074 19.212 -9.231 1.00 11.84 93 MET A N 1
ATOM 597 C CA . MET A 1 97 ? -14.387 18.601 -8.093 1.00 12.15 93 MET A CA 1
ATOM 598 C C . MET A 1 97 ? -13.030 17.987 -8.486 1.00 11.49 93 MET A C 1
ATOM 599 O O . MET A 1 97 ? -12.023 18.232 -7.802 1.00 11.68 93 MET A O 1
ATOM 604 N N . ALA A 1 98 ? -12.989 17.225 -9.584 1.00 11.39 94 ALA A N 1
ATOM 605 C CA . ALA A 1 98 ? -11.725 16.672 -10.101 1.00 11.89 94 ALA A CA 1
ATOM 606 C C . ALA A 1 98 ? -10.685 17.752 -10.432 1.00 11.86 94 ALA A C 1
ATOM 607 O O . ALA A 1 98 ? -9.495 17.611 -10.085 1.00 12.19 94 ALA A O 1
ATOM 609 N N . ALA A 1 99 ? -11.119 18.853 -11.059 1.00 11.20 95 ALA A N 1
ATOM 610 C CA . ALA A 1 99 ? -10.192 19.939 -11.412 1.00 11.25 95 ALA A CA 1
ATOM 611 C C . ALA A 1 99 ? -9.585 20.675 -10.200 1.00 11.33 95 ALA A C 1
ATOM 612 O O . ALA A 1 99 ? -8.412 21.087 -10.240 1.00 10.71 95 ALA A O 1
ATOM 614 N N . LEU A 1 100 ? -10.373 20.814 -9.130 1.00 10.69 96 LEU A N 1
ATOM 615 C CA . LEU A 1 100 ? -9.882 21.401 -7.883 1.00 10.09 96 LEU A CA 1
ATOM 616 C C . LEU A 1 100 ? -8.851 20.502 -7.204 1.00 9.74 96 LEU A C 1
ATOM 617 O O . LEU A 1 100 ? -7.788 20.981 -6.784 1.00 9.02 96 LEU A O 1
ATOM 622 N N . MET A 1 101 ? -9.167 19.218 -7.087 1.00 9.66 97 MET A N 1
ATOM 623 C CA . MET A 1 101 ? -8.188 18.252 -6.556 1.00 9.48 97 MET A CA 1
ATOM 624 C C . MET A 1 101 ? -6.890 18.234 -7.364 1.00 9.48 97 MET A C 1
ATOM 625 O O . MET A 1 101 ? -5.779 18.247 -6.795 1.00 9.21 97 MET A O 1
ATOM 630 N N . ARG A 1 102 ? -7.016 18.240 -8.688 1.00 10.51 98 ARG A N 1
ATOM 631 C CA . ARG A 1 102 ? -5.853 18.239 -9.590 1.00 10.86 98 ARG A CA 1
ATOM 632 C C . ARG A 1 102 ? -4.950 19.500 -9.443 1.00 10.66 98 ARG A C 1
ATOM 633 O O . ARG A 1 102 ? -3.713 19.388 -9.515 1.00 10.77 98 ARG A O 1
ATOM 641 N N . ALA A 1 103 ? -5.559 20.671 -9.214 1.00 10.76 99 ALA A N 1
ATOM 642 C CA . ALA A 1 103 ? -4.806 21.921 -8.970 1.00 10.84 99 ALA A CA 1
ATOM 643 C C . ALA A 1 103 ? -3.917 21.818 -7.713 1.00 10.25 99 ALA A C 1
ATOM 644 O O . ALA A 1 103 ? -2.755 22.251 -7.714 1.00 10.91 99 ALA A O 1
ATOM 646 N N . ILE A 1 104 ? -4.459 21.213 -6.645 1.00 8.75 100 ILE A N 1
ATOM 647 C CA . ILE A 1 104 ? -3.694 20.996 -5.400 1.00 9.41 100 ILE A CA 1
ATOM 648 C C . ILE A 1 104 ? -2.520 20.022 -5.682 1.00 8.38 100 ILE A C 1
ATOM 649 O O . ILE A 1 104 ? -1.361 20.291 -5.318 1.00 9.03 100 ILE A O 1
ATOM 654 N N . VAL A 1 105 ? -2.808 18.898 -6.348 1.00 8.87 101 VAL A N 1
ATOM 655 C CA . VAL A 1 105 ? -1.789 17.874 -6.655 1.00 9.31 101 VAL A CA 1
ATOM 656 C C . VAL A 1 105 ? -0.653 18.390 -7.588 1.00 9.88 101 VAL A C 1
ATOM 657 O O . VAL A 1 105 ? 0.528 18.008 -7.392 1.00 10.00 101 VAL A O 1
ATOM 661 N N . GLU A 1 106 ? -0.985 19.265 -8.551 1.00 11.14 102 GLU A N 1
ATOM 662 C CA . GLU A 1 106 ? -0.008 19.800 -9.540 1.00 11.37 102 GLU A CA 1
ATOM 663 C C . GLU A 1 106 ? 0.895 20.938 -9.010 1.00 11.49 102 GLU A C 1
ATOM 664 O O . GLU A 1 106 ? 1.897 21.281 -9.653 1.00 12.40 102 GLU A O 1
ATOM 670 N N . SER A 1 107 ? 0.518 21.564 -7.890 1.00 11.20 103 SER A N 1
ATOM 671 C CA . SER A 1 107 ? 1.229 22.780 -7.396 1.00 11.29 103 SER A CA 1
ATOM 672 C C . SER A 1 107 ? 2.726 22.543 -7.084 1.00 11.69 103 SER A C 1
ATOM 673 O O . SER A 1 107 ? 3.088 21.482 -6.581 1.00 11.10 103 SER A O 1
ATOM 676 N N . ARG A 1 108 ? 3.580 23.533 -7.365 1.00 11.65 104 ARG A N 1
ATOM 677 C CA . ARG A 1 108 ? 5.003 23.528 -6.923 1.00 11.92 104 ARG A CA 1
ATOM 678 C C . ARG A 1 108 ? 5.141 23.479 -5.396 1.00 11.11 104 ARG A C 1
ATOM 679 O O . ARG A 1 108 ? 6.198 23.102 -4.877 1.00 11.33 104 ARG A O 1
ATOM 687 N N . LEU A 1 109 ? 4.078 23.897 -4.696 1.00 9.97 105 LEU A N 1
ATOM 688 C CA . LEU A 1 109 ? 4.061 24.053 -3.224 1.00 10.08 105 LEU A CA 1
ATOM 689 C C . LEU A 1 109 ? 3.499 22.821 -2.497 1.00 9.95 105 LEU A C 1
ATOM 690 O O . LEU A 1 109 ? 2.415 22.327 -2.867 1.00 10.53 105 LEU A O 1
ATOM 695 N N . PRO A 1 110 ? 4.208 22.328 -1.451 1.00 9.50 106 PRO A N 1
ATOM 696 C CA . PRO A 1 110 ? 3.550 21.415 -0.496 1.00 9.47 106 PRO A CA 1
ATOM 697 C C . PRO A 1 110 ? 2.289 22.063 0.140 1.00 8.86 106 PRO A C 1
ATOM 698 O O . PRO A 1 110 ? 2.328 23.261 0.528 1.00 9.60 106 PRO A O 1
ATOM 702 N N . VAL A 1 111 ? 1.187 21.299 0.219 1.00 9.43 107 VAL A N 1
ATOM 703 C CA . VAL A 1 111 ? -0.097 21.759 0.817 1.00 8.56 107 VAL A CA 1
ATOM 704 C C . VAL A 1 111 ? -0.472 20.875 2.034 1.00 8.12 107 VAL A C 1
ATOM 705 O O . VAL A 1 111 ? -0.565 19.627 1.915 1.00 9.28 107 VAL A O 1
ATOM 709 N N . ILE A 1 112 ? -0.667 21.532 3.188 1.00 8.92 108 ILE A N 1
ATOM 710 C CA . ILE A 1 112 ? -0.949 20.872 4.477 1.00 8.85 108 ILE A CA 1
ATOM 711 C C . ILE A 1 112 ? -2.371 21.190 4.992 1.00 9.41 108 ILE A C 1
ATOM 712 O O . ILE A 1 112 ? -2.688 22.358 5.264 1.00 10.37 108 ILE A O 1
ATOM 717 N N . ALA A 1 113 ? -3.223 20.167 5.165 1.00 8.78 109 ALA A N 1
ATOM 718 C CA . ALA A 1 113 ? -4.571 20.400 5.745 1.00 9.23 109 ALA A CA 1
ATOM 719 C C . ALA A 1 113 ? -4.533 20.472 7.281 1.00 9.23 109 ALA A C 1
ATOM 720 O O . ALA A 1 113 ? -3.878 19.643 7.954 1.00 9.23 109 ALA A O 1
ATOM 722 N N . ALA A 1 114 ? -5.256 21.454 7.823 1.00 8.81 110 ALA A N 1
ATOM 723 C CA . ALA A 1 114 ? -5.419 21.634 9.281 1.00 9.37 110 ALA A CA 1
ATOM 724 C C . ALA A 1 114 ? -6.907 21.456 9.656 1.00 9.79 110 ALA A C 1
ATOM 725 O O . ALA A 1 114 ? -7.713 22.386 9.481 1.00 11.00 110 ALA A O 1
ATOM 727 N N . ILE A 1 115 ? -7.255 20.251 10.138 1.00 9.40 111 ILE A N 1
ATOM 728 C CA . ILE A 1 115 ? -8.649 19.815 10.357 1.00 9.95 111 ILE A CA 1
ATOM 729 C C . ILE A 1 115 ? -8.969 19.775 11.867 1.00 9.98 111 ILE A C 1
ATOM 730 O O . ILE A 1 115 ? -8.249 19.138 12.618 1.00 9.64 111 ILE A O 1
ATOM 735 N N . ASP A 1 116 ? -10.056 20.440 12.305 1.00 10.10 112 ASP A N 1
ATOM 736 C CA . ASP A 1 116 ? -10.598 20.198 13.686 1.00 12.19 112 ASP A CA 1
ATOM 737 C C . ASP A 1 116 ? -12.138 20.275 13.678 1.00 12.49 112 ASP A C 1
ATOM 738 O O . ASP A 1 116 ? -12.757 21.191 14.272 1.00 13.48 112 ASP A O 1
ATOM 743 N N . GLY A 1 117 ? -12.757 19.311 13.003 1.00 12.29 113 GLY A N 1
ATOM 744 C CA . GLY A 1 117 ? -14.213 19.310 12.767 1.00 13.27 113 GLY A CA 1
ATOM 745 C C . GLY A 1 117 ? -14.653 18.173 11.855 1.00 12.44 113 GLY A C 1
ATOM 746 O O . GLY A 1 117 ? -13.834 17.319 11.485 1.00 13.04 113 GLY A O 1
ATOM 747 N N . HIS A 1 118 ? -15.933 18.172 11.474 1.00 13.05 114 HIS A N 1
ATOM 748 C CA . HIS A 1 118 ? -16.530 17.088 10.687 1.00 12.93 114 HIS A CA 1
ATOM 749 C C . HIS A 1 118 ? -16.116 17.125 9.203 1.00 12.43 114 HIS A C 1
ATOM 750 O O . HIS A 1 118 ? -15.986 18.208 8.599 1.00 12.17 114 HIS A O 1
ATOM 757 N N . VAL A 1 119 ? -15.879 15.931 8.643 1.00 12.50 115 VAL A N 1
ATOM 758 C CA . VAL A 1 119 ? -15.560 15.731 7.217 1.00 11.91 115 VAL A CA 1
ATOM 759 C C . VAL A 1 119 ? -16.565 14.721 6.585 1.00 11.73 115 VAL A C 1
ATOM 760 O O . VAL A 1 119 ? -16.701 13.587 7.071 1.00 12.07 115 VAL A O 1
ATOM 764 N N . ARG A 1 120 ? -17.274 15.145 5.533 1.00 12.71 116 ARG A N 1
ATOM 765 C CA . ARG A 1 120 ? -18.237 14.266 4.823 1.00 13.62 116 ARG A CA 1
ATOM 766 C C . ARG A 1 120 ? -18.147 14.479 3.291 1.00 13.23 116 ARG A C 1
ATOM 767 O O . ARG A 1 120 ? -17.756 15.552 2.825 1.00 13.35 116 ARG A O 1
ATOM 775 N N . ALA A 1 121 ? -18.545 13.449 2.522 1.00 14.48 117 ALA A N 1
ATOM 776 C CA . ALA A 1 121 ? -18.704 13.522 1.048 1.00 15.26 117 ALA A CA 1
ATOM 777 C C . ALA A 1 121 ? -17.503 14.137 0.308 1.00 14.97 117 ALA A C 1
ATOM 778 O O . ALA A 1 121 ? -16.372 13.699 0.531 1.00 15.56 117 ALA A O 1
ATOM 780 N N . GLY A 1 122 ? -17.726 15.145 -0.542 1.00 15.41 118 GLY A N 1
ATOM 781 C CA . GLY A 1 122 ? -16.657 15.817 -1.274 1.00 15.10 118 GLY A CA 1
ATOM 782 C C . GLY A 1 122 ? -15.511 16.343 -0.418 1.00 14.96 118 GLY A C 1
ATOM 783 O O . GLY A 1 122 ? -14.402 16.521 -0.912 1.00 15.22 118 GLY A O 1
ATOM 784 N N . GLY A 1 123 ? -15.791 16.660 0.852 1.00 14.41 119 GLY A N 1
ATOM 785 C CA . GLY A 1 123 ? -14.721 17.046 1.787 1.00 14.08 119 GLY A CA 1
ATOM 786 C C . GLY A 1 123 ? -13.555 16.060 1.865 1.00 12.76 119 GLY A C 1
ATOM 787 O O . GLY A 1 123 ? -12.402 16.476 2.016 1.00 12.13 119 GLY A O 1
ATOM 788 N N . PHE A 1 124 ? -13.846 14.758 1.737 1.00 12.67 120 PHE A N 1
ATOM 789 C CA . PHE A 1 124 ? -12.815 13.695 1.735 1.00 12.08 120 PHE A CA 1
ATOM 790 C C . PHE A 1 124 ? -11.814 13.901 0.588 1.00 11.76 120 PHE A C 1
ATOM 791 O O . PHE A 1 124 ? -10.619 13.604 0.729 1.00 11.65 120 PHE A O 1
ATOM 799 N N . GLY A 1 125 ? -12.305 14.387 -0.555 1.00 11.74 121 GLY A N 1
ATOM 800 C CA . GLY A 1 125 ? -11.447 14.611 -1.733 1.00 11.46 121 GLY A CA 1
ATOM 801 C C . GLY A 1 125 ? -10.399 15.700 -1.521 1.00 11.12 121 GLY A C 1
ATOM 802 O O . GLY A 1 125 ? -9.264 15.549 -1.986 1.00 11.57 121 GLY A O 1
ATOM 803 N N . LEU A 1 126 ? -10.767 16.777 -0.811 1.00 11.40 122 LEU A N 1
ATOM 804 C CA . LEU A 1 126 ? -9.789 17.805 -0.383 1.00 11.68 122 LEU A CA 1
ATOM 805 C C . LEU A 1 126 ? -8.717 17.244 0.553 1.00 10.74 122 L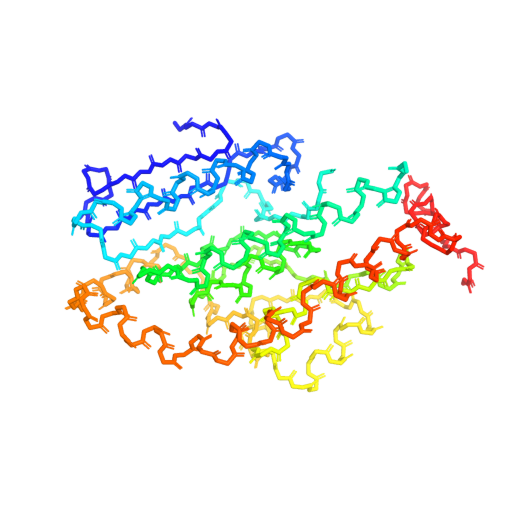EU A C 1
ATOM 806 O O . LEU A 1 126 ? -7.508 17.482 0.333 1.00 11.21 122 LEU A O 1
ATOM 811 N N . VAL A 1 127 ? -9.150 16.494 1.583 1.00 9.82 123 VAL A N 1
ATOM 812 C CA . VAL A 1 127 ? -8.208 15.854 2.522 1.00 9.85 123 VAL A CA 1
ATOM 813 C C . VAL A 1 127 ? -7.236 14.919 1.759 1.00 9.57 123 VAL A C 1
ATOM 814 O O . VAL A 1 127 ? -6.012 14.945 2.002 1.00 9.71 123 VAL A O 1
ATOM 818 N N . GLY A 1 128 ? -7.777 14.072 0.876 1.00 8.52 124 GLY A N 1
ATOM 819 C CA . GLY A 1 128 ? -6.941 13.175 0.051 1.00 8.81 124 GLY A CA 1
ATOM 820 C C . GLY A 1 128 ? -5.928 13.861 -0.866 1.00 8.53 124 GLY A C 1
ATOM 821 O O . GLY A 1 128 ? -4.781 13.382 -1.003 1.00 8.81 124 GLY A O 1
ATOM 822 N N . ALA A 1 129 ? -6.304 15.016 -1.437 1.00 8.97 125 ALA A N 1
ATOM 823 C CA . ALA A 1 129 ? -5.424 15.757 -2.381 1.00 8.75 125 ALA A CA 1
ATOM 824 C C . ALA A 1 129 ? -4.215 16.424 -1.707 1.00 8.97 125 ALA A C 1
ATOM 825 O O . ALA A 1 129 ? -3.160 16.581 -2.343 1.00 8.96 125 ALA A O 1
ATOM 827 N N . CYS A 1 130 ? -4.368 16.849 -0.444 1.00 8.06 126 CYS A N 1
ATOM 828 C CA . CYS A 1 130 ? -3.246 17.495 0.291 1.00 8.24 126 CYS A CA 1
ATOM 829 C C . CYS A 1 130 ? -2.036 16.530 0.454 1.00 8.43 126 CYS A C 1
ATOM 830 O O . CYS A 1 130 ? -2.209 15.312 0.607 1.00 8.54 126 CYS A O 1
ATOM 833 N N . ASP A 1 131 ? -0.813 17.080 0.455 1.00 8.10 127 ASP A N 1
ATOM 834 C CA . ASP A 1 131 ? 0.396 16.254 0.646 1.00 8.58 127 ASP A CA 1
ATOM 835 C C . ASP A 1 131 ? 0.541 15.706 2.089 1.00 8.28 127 ASP A C 1
ATOM 836 O O . ASP A 1 131 ? 0.975 14.550 2.288 1.00 8.68 127 ASP A O 1
ATOM 841 N N . ILE A 1 132 ? 0.171 16.536 3.068 1.00 8.10 128 ILE A N 1
ATOM 842 C CA . ILE A 1 132 ? 0.214 16.226 4.521 1.00 8.29 128 ILE A CA 1
ATOM 843 C C . ILE A 1 132 ? -1.134 16.663 5.123 1.00 7.78 128 ILE A C 1
ATOM 844 O O . ILE A 1 132 ? -1.706 17.661 4.662 1.00 8.72 128 ILE A O 1
ATOM 849 N N . ALA A 1 133 ? -1.672 15.895 6.089 1.00 7.56 129 ALA A N 1
ATOM 850 C CA . ALA A 1 133 ? -2.933 16.263 6.772 1.00 7.92 129 ALA A CA 1
ATOM 851 C C . ALA A 1 133 ? -2.863 15.946 8.281 1.00 8.25 129 ALA A C 1
ATOM 852 O O . ALA A 1 133 ? -2.450 14.835 8.680 1.00 8.66 129 ALA A O 1
ATOM 854 N N . VAL A 1 134 ? -3.262 16.923 9.102 1.00 9.05 130 VAL A N 1
ATOM 855 C CA . VAL A 1 134 ? -3.299 16.800 10.583 1.00 9.10 130 VAL A CA 1
ATOM 856 C C . VAL A 1 134 ? -4.727 17.044 11.106 1.00 9.69 130 VAL A C 1
ATOM 857 O O . VAL A 1 134 ? -5.383 17.994 10.661 1.00 10.30 130 VAL A O 1
ATOM 861 N N . ALA A 1 135 ? -5.202 16.189 12.022 1.00 10.19 131 ALA A N 1
ATOM 862 C CA . ALA A 1 135 ? -6.548 16.376 12.611 1.00 10.26 131 ALA A CA 1
ATOM 863 C C . ALA A 1 135 ? -6.584 16.354 14.147 1.00 10.81 131 ALA A C 1
ATOM 864 O O . ALA A 1 135 ? -5.930 15.507 14.792 1.00 11.16 131 ALA A O 1
ATOM 866 N N . GLY A 1 136 ? -7.366 17.280 14.712 1.00 11.14 132 GLY A N 1
ATOM 867 C CA . GLY A 1 136 ? -7.502 17.445 16.172 1.00 12.62 132 GLY A CA 1
ATOM 868 C C . GLY A 1 136 ? -8.707 16.725 16.784 1.00 12.95 132 GLY A C 1
ATOM 869 O O . GLY A 1 136 ? -9.442 16.010 16.065 1.00 12.31 132 GLY A O 1
ATOM 870 N N . PRO A 1 137 ? -8.937 16.913 18.116 1.00 13.29 133 PRO A N 1
ATOM 871 C CA . PRO A 1 137 ? -9.889 16.086 18.896 1.00 13.43 133 PRO A CA 1
ATOM 872 C C . PRO A 1 137 ? -11.398 16.277 18.626 1.00 14.47 133 PRO A C 1
ATOM 873 O O . PRO A 1 137 ? -12.192 15.449 19.085 1.00 15.78 133 PRO A O 1
ATOM 877 N N . ARG A 1 138 ? -11.792 17.326 17.904 1.00 14.39 134 ARG A N 1
ATOM 878 C CA . ARG A 1 138 ? -13.194 17.500 17.492 1.00 15.74 134 ARG A CA 1
ATOM 879 C C . ARG A 1 138 ? -13.550 16.791 16.182 1.00 15.93 134 ARG A C 1
ATOM 880 O O . ARG A 1 138 ? -14.720 16.796 15.777 1.00 17.41 134 ARG A O 1
ATOM 888 N N . SER A 1 139 ? -12.567 16.181 15.527 1.00 15.24 135 SER A N 1
ATOM 889 C CA . SER A 1 139 ? -12.750 15.662 14.160 1.00 14.06 135 SER A CA 1
ATOM 890 C C . SER A 1 139 ? -13.606 14.382 14.095 1.00 14.13 135 SER A C 1
ATOM 891 O O . SER A 1 139 ? -13.547 13.535 15.000 1.00 14.81 135 SER A O 1
ATOM 894 N N . SER A 1 140 ? -14.401 14.243 13.029 1.00 13.21 136 SER A N 1
ATOM 895 C CA . SER A 1 140 ? -15.092 12.964 12.715 1.00 13.49 136 SER A CA 1
ATOM 896 C C . SER A 1 140 ? -15.150 12.730 11.195 1.00 12.48 136 SER A C 1
ATOM 897 O O . SER A 1 140 ? -15.125 13.711 10.421 1.00 12.84 136 SER A O 1
ATOM 900 N N . PHE A 1 141 ? -15.258 11.449 10.779 1.00 11.82 137 PHE A N 1
ATOM 901 C CA . PHE A 1 141 ? -15.240 11.024 9.369 1.00 11.12 137 PHE A CA 1
ATOM 902 C C . PHE A 1 141 ? -16.297 9.907 9.128 1.00 11.00 137 PHE A C 1
ATOM 903 O O . PHE A 1 141 ? -16.386 8.959 9.934 1.00 11.18 137 PHE A O 1
ATOM 911 N N . ALA A 1 142 ? -17.099 9.998 8.050 1.00 11.40 138 ALA A N 1
ATOM 912 C CA . ALA A 1 142 ? -18.058 8.922 7.657 1.00 12.30 138 ALA A CA 1
ATOM 913 C C . ALA A 1 142 ? -18.384 8.941 6.150 1.00 12.32 138 ALA A C 1
ATOM 914 O O . ALA A 1 142 ? -18.676 10.010 5.599 1.00 13.95 138 ALA A O 1
ATOM 916 N N . LEU A 1 143 ? -18.312 7.775 5.502 1.00 13.43 139 LEU A N 1
ATOM 917 C CA . LEU A 1 143 ? -18.642 7.613 4.070 1.00 13.39 139 LEU A CA 1
ATOM 918 C C . LEU A 1 143 ? -20.014 6.926 3.948 1.00 14.06 139 LEU A C 1
ATOM 919 O O . LEU A 1 143 ? -20.092 5.696 3.803 1.00 14.48 139 LEU A O 1
ATOM 924 N N . THR A 1 144 ? -21.085 7.717 4.019 1.00 14.44 140 THR A N 1
ATOM 925 C CA . THR A 1 144 ? -22.459 7.175 4.024 1.00 15.06 140 THR A CA 1
ATOM 926 C C . THR A 1 144 ? -23.162 7.150 2.660 1.00 14.25 140 THR A C 1
ATOM 927 O O . THR A 1 144 ? -24.398 6.980 2.605 1.00 13.92 140 THR A O 1
ATOM 931 N N . GLU A 1 145 ? -22.392 7.290 1.574 1.00 13.81 141 GLU A N 1
ATOM 932 C CA . GLU A 1 145 ? -22.912 7.307 0.188 1.00 13.33 141 GLU A CA 1
ATOM 933 C C . GLU A 1 145 ? -23.883 6.166 -0.157 1.00 13.39 141 GLU A C 1
ATOM 934 O O . GLU A 1 145 ? -24.971 6.425 -0.702 1.00 13.55 141 GLU A O 1
ATOM 940 N N . ALA A 1 146 ? -23.523 4.924 0.178 1.00 13.06 142 ALA A N 1
ATOM 941 C CA . ALA A 1 146 ? -24.372 3.762 -0.158 1.00 14.30 142 ALA A CA 1
ATOM 942 C C . ALA A 1 146 ? -25.740 3.813 0.526 1.00 14.94 142 ALA A C 1
ATOM 943 O O . ALA A 1 146 ? -26.730 3.333 -0.036 1.00 14.77 142 ALA A O 1
ATOM 945 N N . ARG A 1 147 ? -25.789 4.405 1.728 1.00 16.25 143 ARG A N 1
ATOM 946 C CA . ARG A 1 147 ? -27.035 4.563 2.503 1.00 17.49 143 ARG A CA 1
ATOM 947 C C . ARG A 1 147 ? -28.047 5.498 1.844 1.00 17.67 143 ARG A C 1
ATOM 948 O O . ARG A 1 147 ? -29.241 5.455 2.185 1.00 18.91 143 ARG A O 1
ATOM 956 N N . ILE A 1 148 ? -27.581 6.355 0.931 1.00 17.42 144 ILE A N 1
ATOM 957 C CA . ILE A 1 148 ? -28.489 7.235 0.166 1.00 18.30 144 ILE A CA 1
ATOM 958 C C . ILE A 1 148 ? -28.566 6.864 -1.332 1.00 17.02 144 ILE A C 1
ATOM 959 O O . ILE A 1 148 ? -29.055 7.638 -2.154 1.00 17.95 144 ILE A O 1
ATOM 964 N N . GLY A 1 149 ? -28.078 5.668 -1.675 1.00 16.56 145 GLY A N 1
ATOM 965 C CA . GLY A 1 149 ? -28.182 5.141 -3.034 1.00 15.69 145 GLY A CA 1
ATOM 966 C C . GLY A 1 149 ? -27.091 5.456 -4.044 1.00 15.53 145 GLY A C 1
ATOM 967 O O . GLY A 1 149 ? -27.238 5.152 -5.230 1.00 16.12 145 GLY A O 1
ATOM 968 N N . VAL A 1 150 ? -25.983 6.037 -3.585 1.00 14.27 146 VAL A N 1
ATOM 969 C CA . VAL A 1 150 ? -24.873 6.416 -4.492 1.00 13.46 146 VAL A CA 1
ATOM 970 C C . VAL A 1 150 ? -23.535 5.765 -4.071 1.00 12.71 146 VAL A C 1
ATOM 971 O O . VAL A 1 150 ? -23.550 4.786 -3.306 1.00 12.69 146 VAL A O 1
ATOM 975 N N . ALA A 1 151 ? -22.411 6.299 -4.566 1.00 12.54 147 ALA A N 1
ATOM 976 C CA . ALA A 1 151 ? -21.051 5.754 -4.305 1.00 11.62 147 ALA A CA 1
ATOM 977 C C . ALA A 1 151 ? -20.002 6.878 -4.233 1.00 11.84 147 ALA A C 1
ATOM 978 O O . ALA A 1 151 ? -20.212 7.944 -4.817 1.00 11.93 147 ALA A O 1
ATOM 980 N N . PRO A 1 152 ? -18.868 6.651 -3.527 1.00 11.43 148 PRO A N 1
ATOM 981 C CA . PRO A 1 152 ? -17.787 7.663 -3.494 1.00 11.56 148 PRO A CA 1
ATOM 982 C C . PRO A 1 152 ? -16.893 7.676 -4.766 1.00 11.13 148 PRO A C 1
ATOM 983 O O . PRO A 1 152 ? -15.674 7.430 -4.688 1.00 11.24 148 PRO A O 1
ATOM 987 N N . ALA A 1 153 ? -17.489 7.983 -5.926 1.00 10.72 149 ALA A N 1
ATOM 988 C CA . ALA A 1 153 ? -16.815 7.852 -7.221 1.00 10.74 149 ALA A CA 1
ATOM 989 C C . ALA A 1 153 ? -15.640 8.826 -7.478 1.00 10.82 149 ALA A C 1
ATOM 990 O O . ALA A 1 153 ? -14.476 8.394 -7.550 1.00 10.59 149 ALA A O 1
ATOM 992 N N . ILE A 1 154 ? -15.942 10.119 -7.604 1.00 11.89 150 ILE A N 1
ATOM 993 C CA . ILE A 1 154 ? -14.915 11.140 -7.871 1.00 12.67 150 ILE A CA 1
ATOM 994 C C . ILE A 1 154 ? -13.812 11.198 -6.798 1.00 11.69 150 ILE A C 1
ATOM 995 O O . ILE A 1 154 ? -12.614 11.348 -7.144 1.00 11.69 150 ILE A O 1
ATOM 1000 N N . ILE A 1 155 ? -14.188 11.068 -5.521 1.00 11.26 151 ILE A N 1
ATOM 1001 C CA . ILE A 1 155 ? -13.186 11.174 -4.443 1.00 10.97 151 ILE A CA 1
ATOM 1002 C C . ILE A 1 155 ? -12.186 9.986 -4.399 1.00 10.09 151 ILE A C 1
ATOM 1003 O O . ILE A 1 155 ? -11.114 10.094 -3.780 1.00 9.91 151 ILE A O 1
ATOM 1008 N N . SER A 1 156 ? -12.540 8.878 -5.070 1.00 9.99 152 SER A N 1
ATOM 1009 C CA . SER A 1 156 ? -11.645 7.710 -5.245 1.00 9.31 152 SER A CA 1
ATOM 1010 C C . SER A 1 156 ? -10.295 8.060 -5.911 1.00 9.75 152 SER A C 1
ATOM 1011 O O . SER A 1 156 ? -9.282 7.376 -5.678 1.00 9.10 152 SER A O 1
ATOM 1014 N N . LEU A 1 157 ? -10.281 9.129 -6.717 1.00 9.47 153 LEU A N 1
ATOM 1015 C CA . LEU A 1 157 ? -9.058 9.613 -7.392 1.00 9.63 153 LEU A CA 1
ATOM 1016 C C . LEU A 1 157 ? -7.877 9.918 -6.427 1.00 8.27 153 LEU A C 1
ATOM 1017 O O . LEU A 1 157 ? -6.713 9.682 -6.775 1.00 10.00 153 LEU A O 1
ATOM 1022 N N . THR A 1 158 ? -8.208 10.440 -5.234 1.00 8.59 154 THR A N 1
ATOM 1023 C CA . THR A 1 158 ? -7.195 10.695 -4.174 1.00 9.14 154 THR A CA 1
ATOM 1024 C C . THR A 1 158 ? -7.261 9.745 -2.955 1.00 9.91 154 THR A C 1
ATOM 1025 O O . THR A 1 158 ? -6.238 9.590 -2.267 1.00 10.53 154 THR A O 1
ATOM 1029 N N . LEU A 1 159 ? -8.416 9.113 -2.686 1.00 9.91 155 LEU A N 1
ATOM 1030 C CA . LEU A 1 159 ? -8.519 8.128 -1.581 1.00 10.43 155 LEU A CA 1
ATOM 1031 C C . LEU A 1 159 ? -7.871 6.767 -1.870 1.00 10.03 155 LEU A C 1
ATOM 1032 O O . LEU A 1 159 ? -7.160 6.205 -1.003 1.00 10.63 155 LEU A O 1
ATOM 1037 N N . LEU A 1 160 ? -8.099 6.214 -3.061 1.00 8.82 156 LEU A N 1
ATOM 1038 C CA . LEU A 1 160 ? -7.582 4.855 -3.339 1.00 9.76 156 LEU A CA 1
ATOM 1039 C C . LEU A 1 160 ? -6.037 4.724 -3.407 1.00 9.77 156 LEU A C 1
ATOM 1040 O O . LEU A 1 160 ? -5.512 3.673 -3.003 1.00 10.70 156 LEU A O 1
ATOM 1045 N N . PRO A 1 161 ? -5.309 5.766 -3.868 1.00 9.35 157 PRO A N 1
ATOM 1046 C CA . PRO A 1 161 ? -3.821 5.700 -3.775 1.00 9.68 157 PRO A CA 1
ATOM 1047 C C . PRO A 1 161 ? -3.249 5.793 -2.338 1.00 9.53 157 PRO A C 1
ATOM 1048 O O . PRO A 1 161 ? -2.094 5.419 -2.135 1.00 11.89 157 PRO A O 1
ATOM 1052 N N . LYS A 1 162 ? -4.028 6.276 -1.354 1.00 9.10 158 LYS A N 1
ATOM 1053 C CA . LYS A 1 162 ? -3.492 6.573 0.001 1.00 9.30 158 LYS A CA 1
ATOM 1054 C C . LYS A 1 162 ? -4.025 5.699 1.175 1.00 8.61 158 LYS A C 1
ATOM 1055 O O . LYS A 1 162 ? -3.321 5.501 2.189 1.00 9.69 158 LYS A O 1
ATOM 1061 N N . LEU A 1 163 ? -5.251 5.186 1.069 1.00 8.85 159 LEU A N 1
ATOM 1062 C CA . LEU A 1 163 ? -5.848 4.322 2.124 1.00 9.77 159 LEU A CA 1
ATOM 1063 C C . LEU A 1 163 ? -5.336 2.891 1.969 1.00 9.88 159 LEU A C 1
ATOM 1064 O O . LEU A 1 163 ? -5.132 2.429 0.837 1.00 10.38 159 LEU A O 1
ATOM 1069 N N . SER A 1 164 ? -5.170 2.166 3.080 1.00 9.77 160 SER A N 1
ATOM 1070 C CA . SER A 1 164 ? -4.949 0.715 2.941 1.00 10.41 160 SER A CA 1
ATOM 1071 C C . SER A 1 164 ? -6.124 0.031 2.198 1.00 9.83 160 SER A C 1
ATOM 1072 O O . SER A 1 164 ? -7.292 0.483 2.304 1.00 10.64 160 SER A O 1
ATOM 1075 N N . ALA A 1 165 ? -5.831 -1.039 1.451 1.00 9.53 161 ALA A N 1
ATOM 1076 C CA . ALA A 1 165 ? -6.874 -1.771 0.712 1.00 9.18 161 ALA A CA 1
ATOM 1077 C C . ALA A 1 165 ? -8.044 -2.261 1.600 1.00 9.41 161 ALA A C 1
ATOM 1078 O O . ALA A 1 165 ? -9.241 -2.075 1.264 1.00 10.44 161 ALA A O 1
ATOM 1080 N N . ARG A 1 166 ? -7.702 -2.912 2.720 1.00 9.26 162 ARG A N 1
ATOM 1081 C CA . ARG A 1 166 ? -8.740 -3.419 3.647 1.00 9.21 162 ARG A CA 1
ATOM 1082 C C . ARG A 1 166 ? -9.616 -2.294 4.231 1.00 9.11 162 ARG A C 1
ATOM 1083 O O . ARG A 1 166 ? -10.845 -2.467 4.377 1.00 9.36 162 ARG A O 1
ATOM 1091 N N . ALA A 1 167 ? -9.008 -1.138 4.544 1.00 9.21 163 ALA A N 1
ATOM 1092 C CA . ALA A 1 167 ? -9.778 0.003 5.091 1.00 9.45 163 ALA A CA 1
ATOM 1093 C C . ALA A 1 167 ? -10.733 0.647 4.068 1.00 9.27 163 ALA A C 1
ATOM 1094 O O . ALA A 1 167 ? -11.875 1.005 4.425 1.00 9.38 163 ALA A O 1
ATOM 1096 N N . ALA A 1 168 ? -10.284 0.841 2.820 1.00 9.99 164 ALA A N 1
ATOM 1097 C CA . ALA A 1 168 ? -11.152 1.395 1.779 1.00 10.06 164 ALA A CA 1
ATOM 1098 C C . ALA A 1 168 ? -12.399 0.507 1.604 1.00 9.90 164 ALA A C 1
ATOM 1099 O O . ALA A 1 168 ? -13.546 1.004 1.625 1.00 9.64 164 ALA A O 1
ATOM 1101 N N . ALA A 1 169 ? -12.187 -0.807 1.481 1.00 10.32 165 ALA A N 1
ATOM 1102 C CA . ALA A 1 169 ? -13.310 -1.755 1.307 1.00 10.52 165 ALA A CA 1
ATOM 1103 C C . ALA A 1 169 ? -14.272 -1.767 2.516 1.00 10.44 165 ALA A C 1
ATOM 1104 O O . ALA A 1 169 ? -15.500 -1.748 2.337 1.00 11.58 165 ALA A O 1
ATOM 1106 N N . ARG A 1 170 ? -13.728 -1.775 3.731 1.00 10.78 166 ARG A N 1
ATOM 1107 C CA . ARG A 1 170 ? -14.582 -1.730 4.938 1.00 10.53 166 ARG A CA 1
ATOM 1108 C C . ARG A 1 170 ? -15.456 -0.461 4.972 1.00 10.34 166 ARG A C 1
ATOM 1109 O O . ARG A 1 170 ? -16.697 -0.552 4.977 1.00 10.92 166 ARG A O 1
ATOM 1117 N N . TYR A 1 171 ? -14.824 0.715 4.963 1.00 10.17 167 TYR A N 1
ATOM 1118 C CA . TYR A 1 171 ? -15.530 1.976 5.229 1.00 10.25 167 TYR A CA 1
ATOM 1119 C C . TYR A 1 171 ? -16.462 2.438 4.065 1.00 9.87 167 TYR A C 1
ATOM 1120 O O . TYR A 1 171 ? -17.512 3.039 4.330 1.00 11.12 167 TYR A O 1
ATOM 1129 N N . TYR A 1 172 ? -16.106 2.116 2.816 1.00 9.75 168 TYR A N 1
ATOM 1130 C CA . TYR A 1 172 ? -17.000 2.294 1.633 1.00 10.14 168 TYR A CA 1
ATOM 1131 C C . TYR A 1 172 ? -18.327 1.488 1.757 1.00 9.69 168 TYR A C 1
ATOM 1132 O O . TYR A 1 172 ? -19.390 1.939 1.282 1.00 11.95 168 TYR A O 1
ATOM 1141 N N . LEU A 1 173 ? -18.265 0.301 2.380 1.00 9.96 169 LEU A N 1
ATOM 1142 C CA . LEU A 1 173 ? -19.422 -0.619 2.423 1.00 10.85 169 LEU A CA 1
ATOM 1143 C C . LEU A 1 173 ? -20.239 -0.589 3.731 1.00 11.29 169 LEU A C 1
ATOM 1144 O O . LEU A 1 173 ? -21.460 -0.824 3.694 1.00 12.34 169 LEU A O 1
ATOM 1149 N N . THR A 1 174 ? -19.599 -0.289 4.869 1.00 11.85 170 THR A N 1
ATOM 1150 C CA . THR A 1 174 ? -20.302 -0.216 6.175 1.00 12.95 170 THR A CA 1
ATOM 1151 C C . THR A 1 174 ? -20.899 1.157 6.529 1.00 13.38 170 THR A C 1
ATOM 1152 O O . THR A 1 174 ? -21.850 1.232 7.322 1.00 13.73 170 THR A O 1
ATOM 1156 N N . GLY A 1 175 ? -20.318 2.236 6.002 1.00 12.69 171 GLY A N 1
ATOM 1157 C CA . GLY A 1 175 ? -20.743 3.603 6.384 1.00 13.29 171 GLY A CA 1
ATOM 1158 C C . GLY A 1 175 ? -20.453 4.018 7.831 1.00 14.01 171 GLY A C 1
ATOM 1159 O O . GLY A 1 175 ? -21.003 5.025 8.305 1.00 14.26 171 GLY A O 1
ATOM 1160 N N . GLU A 1 176 ? -19.598 3.278 8.541 1.00 13.56 172 GLU A N 1
ATOM 1161 C CA . GLU A 1 176 ? -19.278 3.569 9.961 1.00 13.40 172 GLU A CA 1
ATOM 1162 C C . GLU A 1 176 ? -18.587 4.937 10.163 1.00 13.08 172 GLU A C 1
ATOM 1163 O O . GLU A 1 176 ? -17.735 5.347 9.343 1.00 11.79 172 GLU A O 1
ATOM 1169 N N . LYS A 1 177 ? -18.936 5.618 11.262 1.00 13.38 173 LYS A N 1
ATOM 1170 C CA . LYS A 1 177 ? -18.244 6.833 11.694 1.00 13.69 173 LYS A CA 1
ATOM 1171 C C . LYS A 1 177 ? -16.962 6.489 12.469 1.00 13.52 173 LYS A C 1
ATOM 1172 O O . LYS A 1 177 ? -16.958 5.557 13.290 1.00 15.43 173 LYS A O 1
ATOM 1178 N N . PHE A 1 178 ? -15.893 7.256 12.244 1.00 13.00 174 PHE A N 1
ATOM 1179 C CA . PHE A 1 178 ? -14.604 7.056 12.943 1.00 12.39 174 PHE A CA 1
ATOM 1180 C C . PHE A 1 178 ? -13.861 8.363 13.305 1.00 12.51 174 PHE A C 1
ATOM 1181 O O . PHE A 1 178 ? -14.231 9.437 12.808 1.00 12.89 174 PHE A O 1
ATOM 1189 N N . ASP A 1 179 ? -12.836 8.257 14.167 1.00 13.24 175 ASP A N 1
ATOM 1190 C CA . ASP A 1 179 ? -12.109 9.432 14.719 1.00 12.87 175 ASP A CA 1
ATOM 1191 C C . ASP A 1 179 ? -10.710 9.681 14.093 1.00 12.06 175 ASP A C 1
ATOM 1192 O O . ASP A 1 179 ? -10.297 8.951 13.173 1.00 11.65 175 ASP A O 1
ATOM 1197 N N . ALA A 1 180 ? -9.994 10.693 14.605 1.00 11.99 176 ALA A N 1
ATOM 1198 C CA . ALA A 1 180 ? -8.647 11.052 14.103 1.00 11.73 176 ALA A CA 1
ATOM 1199 C C . ALA A 1 180 ? -7.589 9.942 14.229 1.00 11.43 176 ALA A C 1
ATOM 1200 O O . ALA A 1 180 ? -6.788 9.740 13.305 1.00 11.45 176 ALA A O 1
ATOM 1202 N N . ARG A 1 181 ? -7.569 9.249 15.373 1.00 11.41 177 ARG A N 1
ATOM 1203 C CA . ARG A 1 181 ? -6.655 8.126 15.598 1.00 11.38 177 ARG A CA 1
ATOM 1204 C C . ARG A 1 181 ? -6.835 7.012 14.540 1.00 10.78 177 ARG A C 1
ATOM 1205 O O . ARG A 1 181 ? -5.845 6.499 13.961 1.00 10.89 177 ARG A O 1
ATOM 1207 N N . ARG A 1 182 ? -8.088 6.636 14.271 1.00 10.75 178 ARG A N 1
ATOM 1208 C CA . ARG A 1 182 ? -8.387 5.643 13.217 1.00 10.39 178 ARG A CA 1
ATOM 1209 C C . ARG A 1 182 ? -8.003 6.170 11.816 1.00 9.63 178 ARG A C 1
ATOM 1210 O O . ARG A 1 182 ? -7.388 5.424 11.016 1.00 10.68 178 ARG A O 1
ATOM 1218 N N . ALA A 1 183 ? -8.268 7.454 11.549 1.00 9.19 179 ALA A N 1
ATOM 1219 C CA . ALA A 1 183 ? -7.875 8.069 10.275 1.00 8.96 179 ALA A CA 1
ATOM 1220 C C . ALA A 1 183 ? -6.331 8.007 10.017 1.00 8.96 179 ALA A C 1
ATOM 1221 O O . ALA A 1 183 ? -5.886 7.759 8.876 1.00 9.53 179 ALA A O 1
ATOM 1223 N N . GLU A 1 184 ? -5.520 8.183 11.073 1.00 8.91 180 GLU A N 1
ATOM 1224 C CA . GLU A 1 184 ? -4.069 8.030 10.966 1.00 10.08 180 GLU A CA 1
ATOM 1225 C C . GLU A 1 184 ? -3.675 6.576 10.657 1.00 9.76 180 GLU A C 1
ATOM 1226 O O . GLU A 1 184 ? -2.870 6.321 9.757 1.00 10.84 180 GLU A O 1
ATOM 1232 N N . GLU A 1 185 ? -4.252 5.629 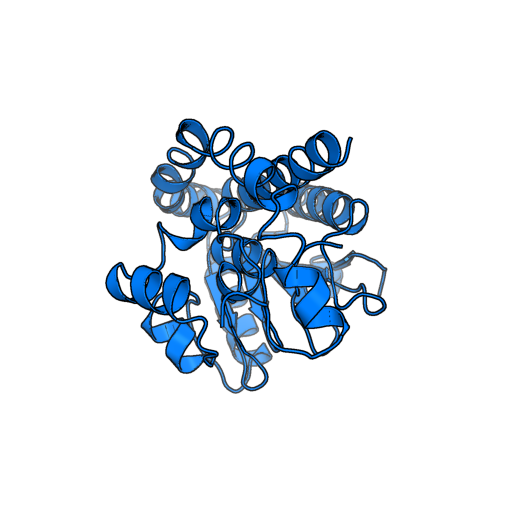11.404 1.00 10.17 181 GLU A N 1
ATOM 1233 C CA . GLU A 1 185 ? -3.987 4.188 11.205 1.00 10.94 181 GLU A CA 1
ATOM 1234 C C . GLU A 1 185 ? -4.190 3.704 9.754 1.00 10.00 181 GLU A C 1
ATOM 1235 O O . GLU A 1 185 ? -3.369 2.896 9.251 1.00 10.96 181 GLU A O 1
ATOM 1241 N N . ILE A 1 186 ? -5.244 4.200 9.087 1.00 10.32 182 ILE A N 1
ATOM 1242 C CA . ILE A 1 186 ? -5.643 3.721 7.746 1.00 10.54 182 ILE A CA 1
ATOM 1243 C C . ILE A 1 186 ? -5.059 4.510 6.546 1.00 9.74 182 ILE A C 1
ATOM 1244 O O . ILE A 1 186 ? -5.224 4.086 5.380 1.00 10.34 182 ILE A O 1
ATOM 1249 N N . GLY A 1 187 ? -4.417 5.655 6.811 1.00 9.26 183 GLY A N 1
ATOM 1250 C CA . GLY A 1 187 ? -3.799 6.448 5.732 1.00 8.40 183 GLY A CA 1
ATOM 1251 C C . GLY A 1 187 ? -4.636 7.635 5.257 1.00 7.85 183 GLY A C 1
ATOM 1252 O O . GLY A 1 187 ? -4.212 8.362 4.330 1.00 8.46 183 GLY A O 1
ATOM 1253 N N . LEU A 1 188 ? -5.804 7.879 5.871 1.00 8.81 184 LEU A N 1
ATOM 1254 C CA . LEU A 1 188 ? -6.639 9.043 5.469 1.00 9.19 184 LEU A CA 1
ATOM 1255 C C . LEU A 1 188 ? -5.977 10.386 5.852 1.00 9.11 184 LEU A C 1
ATOM 1256 O O . LEU A 1 188 ? -6.080 11.375 5.097 1.00 9.16 184 LEU A O 1
ATOM 1261 N N . ILE A 1 189 ? -5.315 10.419 7.017 1.00 8.32 185 ILE A N 1
ATOM 1262 C CA . ILE A 1 189 ? -4.487 11.582 7.444 1.00 8.76 185 ILE A CA 1
ATOM 1263 C C . ILE A 1 189 ? -3.071 11.134 7.786 1.00 8.69 185 ILE A C 1
ATOM 1264 O O . ILE A 1 189 ? -2.814 9.921 7.929 1.00 9.55 185 ILE A O 1
ATOM 1269 N N . THR A 1 190 ? -2.161 12.102 7.915 1.00 8.36 186 THR A N 1
ATOM 1270 C CA . THR A 1 190 ? -0.760 11.848 8.324 1.00 9.02 186 THR A CA 1
ATOM 1271 C C . THR A 1 190 ? -0.609 11.620 9.837 1.00 9.24 186 THR A C 1
ATOM 1272 O O . THR A 1 190 ? 0.141 10.714 10.270 1.00 10.56 186 THR A O 1
ATOM 1276 N N . MET A 1 191 ? -1.279 12.457 10.633 1.00 10.73 187 MET A N 1
ATOM 1277 C CA . ME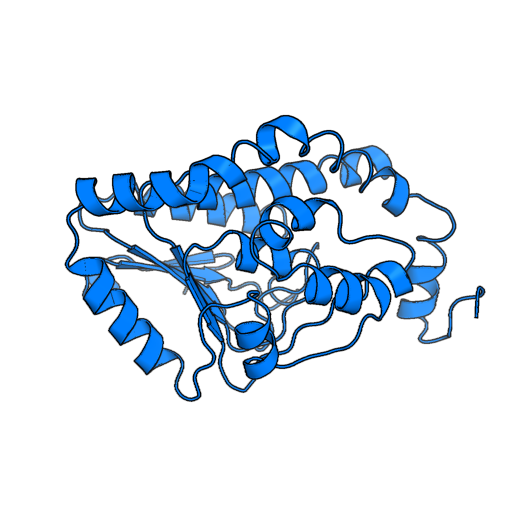T A 1 191 ? -1.190 12.365 12.098 1.00 11.97 187 MET A CA 1
ATOM 1278 C C . MET A 1 191 ? -2.379 12.964 12.838 1.00 11.52 187 MET A C 1
ATOM 1279 O O . MET A 1 191 ? -2.929 14.000 12.436 1.00 10.72 187 MET A O 1
ATOM 1284 N N . ALA A 1 192 ? -2.752 12.287 13.920 1.00 11.74 188 ALA A N 1
ATOM 1285 C CA . ALA A 1 192 ? -3.677 12.837 14.927 1.00 11.98 188 ALA A CA 1
ATOM 1286 C C . ALA A 1 192 ? -2.910 13.672 15.971 1.00 12.94 188 ALA A C 1
ATOM 1287 O O . ALA A 1 192 ? -1.837 13.262 16.431 1.00 15.01 188 ALA A O 1
ATOM 1289 N N . ALA A 1 193 ? -3.454 14.830 16.355 1.00 13.15 189 ALA A N 1
ATOM 1290 C CA . ALA A 1 193 ? -2.792 15.692 17.367 1.00 14.03 189 ALA A CA 1
ATOM 1291 C C . ALA A 1 193 ? -3.803 16.300 18.338 1.00 15.28 189 ALA A C 1
ATOM 1292 O O . ALA A 1 193 ? -4.831 16.799 17.904 1.00 15.39 189 ALA A O 1
ATOM 1294 N N . GLU A 1 194 ? -3.510 16.267 19.650 1.00 15.11 190 GLU A N 1
ATOM 1295 C CA . GLU A 1 194 ? -4.344 16.967 20.651 1.00 16.79 190 GLU A CA 1
ATOM 1296 C C . GLU A 1 194 ? -4.251 18.503 20.535 1.00 16.37 190 GLU A C 1
ATOM 1297 O O . GLU A 1 194 ? -5.265 19.195 20.699 1.00 16.83 190 GLU A O 1
ATOM 1303 N N . ASP A 1 195 ? -3.048 19.015 20.251 1.00 16.49 191 ASP A N 1
ATOM 1304 C CA . ASP A 1 195 ? -2.793 20.446 20.028 1.00 16.22 191 ASP A CA 1
ATOM 1305 C C . ASP A 1 195 ? -2.500 20.653 18.528 1.00 15.60 191 ASP A C 1
ATOM 1306 O O . ASP A 1 195 ? -1.342 20.548 18.084 1.00 16.61 191 ASP A O 1
ATOM 1311 N N . LEU A 1 196 ? -3.551 20.930 17.753 1.00 15.10 192 LEU A N 1
ATOM 1312 C CA . LEU A 1 196 ? -3.423 21.155 16.298 1.00 14.47 192 LEU A CA 1
ATOM 1313 C C . LEU A 1 196 ? -2.458 22.288 15.908 1.00 14.26 192 LEU A C 1
ATOM 1314 O O . LEU A 1 196 ? -1.610 22.116 15.007 1.00 13.41 192 LEU A O 1
ATOM 1319 N N . ASP A 1 197 ? -2.579 23.438 16.578 1.00 15.39 193 ASP A N 1
ATOM 1320 C CA . ASP A 1 197 ? -1.737 24.614 16.260 1.00 16.11 193 ASP A CA 1
ATOM 1321 C C . ASP A 1 197 ? -0.228 24.350 16.448 1.00 15.61 193 ASP A C 1
ATOM 1322 O O . ASP A 1 197 ? 0.603 24.739 15.598 1.00 15.68 193 ASP A O 1
ATOM 1327 N N . ALA A 1 198 ? 0.127 23.681 17.545 1.00 15.44 194 ALA A N 1
ATOM 1328 C CA . ALA A 1 198 ? 1.523 23.322 17.811 1.00 15.40 194 ALA A CA 1
ATOM 1329 C C . ALA A 1 198 ? 2.102 22.357 16.753 1.00 15.27 194 ALA A C 1
ATOM 1330 O O . ALA A 1 198 ? 3.264 22.505 16.344 1.00 15.56 194 ALA A O 1
ATOM 1332 N N . ALA A 1 199 ? 1.297 21.382 16.316 1.00 14.43 195 ALA A N 1
ATOM 1333 C CA . ALA A 1 199 ? 1.742 20.412 15.306 1.00 13.37 195 ALA A CA 1
ATOM 1334 C C . ALA A 1 199 ? 1.952 21.063 13.919 1.00 12.92 195 ALA A C 1
ATOM 1335 O O . ALA A 1 199 ? 2.973 20.813 13.256 1.00 12.49 195 ALA A O 1
ATOM 1337 N N . ILE A 1 200 ? 0.997 21.898 13.497 1.00 12.56 196 ILE A N 1
ATOM 1338 C CA . ILE A 1 200 ? 1.118 22.668 12.244 1.00 12.16 196 ILE A CA 1
ATOM 1339 C C . ILE A 1 200 ? 2.347 23.594 12.264 1.00 13.30 196 ILE A C 1
ATOM 1340 O O . ILE A 1 200 ? 3.106 23.631 11.281 1.00 13.18 196 ILE A O 1
ATOM 1345 N N . ASP A 1 201 ? 2.569 24.319 13.373 1.00 14.26 197 ASP A N 1
ATOM 1346 C CA . ASP A 1 201 ? 3.726 25.226 13.475 1.00 15.54 197 ASP A CA 1
ATOM 1347 C C . ASP A 1 201 ? 5.057 24.469 13.285 1.00 14.74 197 ASP A C 1
ATOM 1348 O O . ASP A 1 201 ? 5.947 24.939 12.549 1.00 14.89 197 ASP A O 1
ATOM 1353 N N . GLN A 1 202 ? 5.172 23.286 13.889 1.00 14.55 198 GLN A N 1
ATOM 1354 C CA . GLN A 1 202 ? 6.405 22.493 13.734 1.00 14.98 198 GLN A CA 1
ATOM 1355 C C . GLN A 1 202 ? 6.615 21.976 12.299 1.00 14.57 198 GLN A C 1
ATOM 1356 O O . GLN A 1 202 ? 7.744 22.035 11.777 1.00 13.35 198 GLN A O 1
ATOM 1362 N N . LEU A 1 203 ? 5.540 21.477 11.675 1.00 13.78 199 LEU A N 1
ATOM 1363 C CA . LEU A 1 203 ? 5.612 20.996 10.283 1.00 13.68 199 LEU A CA 1
ATOM 1364 C C . LEU A 1 203 ? 5.982 22.115 9.293 1.00 13.40 199 LEU A C 1
ATOM 1365 O O . LEU A 1 203 ? 6.800 21.893 8.387 1.00 13.06 199 LEU A O 1
ATOM 1370 N N . VAL A 1 204 ? 5.390 23.298 9.455 1.00 13.03 200 VAL A N 1
ATOM 1371 C CA . VAL A 1 204 ? 5.709 24.468 8.616 1.00 14.11 200 VAL A CA 1
ATOM 1372 C C . VAL A 1 204 ? 7.194 24.905 8.753 1.00 14.38 200 VAL A C 1
ATOM 1373 O O . VAL A 1 204 ? 7.861 25.197 7.740 1.00 13.86 200 VAL A O 1
ATOM 1377 N N . THR A 1 205 ? 7.710 24.915 9.986 1.00 14.41 201 THR A N 1
ATOM 1378 C CA . THR A 1 205 ? 9.131 25.196 10.264 1.00 14.87 201 THR A CA 1
ATOM 1379 C C . THR A 1 205 ? 10.058 24.217 9.505 1.00 14.42 201 THR A C 1
ATOM 1380 O O . THR A 1 205 ? 10.997 24.642 8.818 1.00 15.00 201 THR A O 1
ATOM 1384 N N . ASP A 1 206 ? 9.771 22.915 9.595 1.00 13.92 202 ASP A N 1
ATOM 1385 C CA . ASP A 1 206 ? 10.617 21.904 8.943 1.00 13.13 202 ASP A CA 1
ATOM 1386 C C . ASP A 1 206 ? 10.547 21.913 7.394 1.00 12.93 202 ASP A C 1
ATOM 1387 O O . ASP A 1 206 ? 11.581 21.854 6.717 1.00 12.51 202 ASP A O 1
ATOM 1392 N N . VAL A 1 207 ? 9.33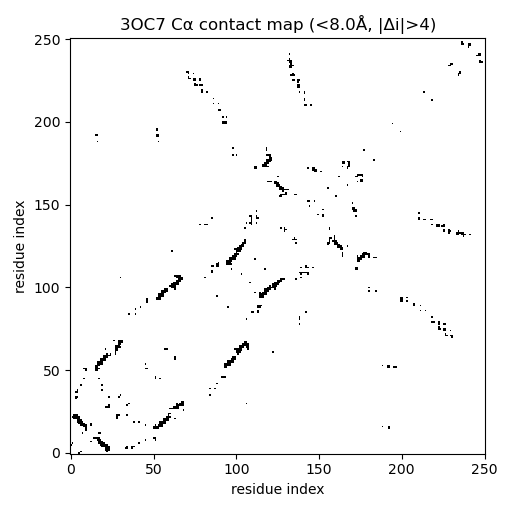9 21.998 6.836 1.00 12.36 203 VAL A N 1
ATOM 1393 C CA . VAL A 1 207 ? 9.176 22.117 5.373 1.00 12.21 203 VAL A CA 1
ATOM 1394 C C . VAL A 1 207 ? 9.868 23.391 4.824 1.00 12.83 203 VAL A C 1
ATOM 1395 O O . VAL A 1 207 ? 10.545 23.355 3.788 1.00 13.15 203 VAL A O 1
ATOM 1399 N N . GLY A 1 208 ? 9.728 24.508 5.534 1.00 12.75 204 GLY A N 1
ATOM 1400 C CA . GLY A 1 208 ? 10.340 25.785 5.127 1.00 14.10 204 GLY A CA 1
ATOM 1401 C C . GLY A 1 208 ? 11.858 25.833 5.035 1.00 14.44 204 GLY A C 1
ATOM 1402 O O . GLY A 1 208 ? 12.406 26.746 4.388 1.00 14.90 204 GLY A O 1
ATOM 1403 N N . ARG A 1 209 ? 12.530 24.866 5.664 1.00 14.53 205 ARG A N 1
ATOM 1404 C CA . ARG A 1 209 ? 13.990 24.680 5.538 1.00 15.31 205 ARG A CA 1
ATOM 1405 C C . ARG A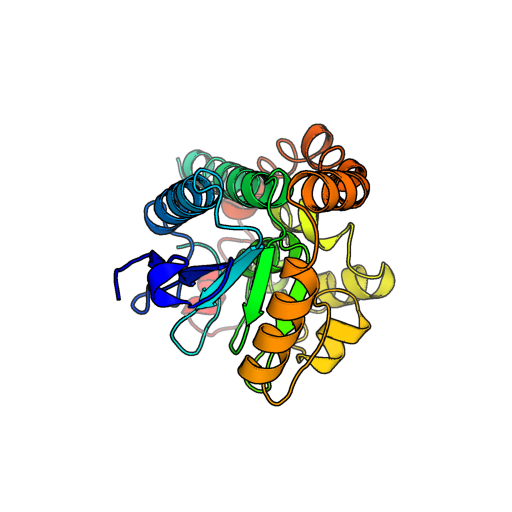 1 209 ? 14.427 24.230 4.120 1.00 14.75 205 ARG A C 1
ATOM 1406 O O . ARG A 1 209 ? 15.595 24.398 3.748 1.00 15.35 205 ARG A O 1
ATOM 1414 N N . GLY A 1 210 ? 13.514 23.623 3.352 1.00 13.46 206 GLY A N 1
ATOM 1415 C CA . GLY A 1 210 ? 13.800 23.165 1.976 1.00 13.42 206 GLY A CA 1
ATOM 1416 C C . GLY A 1 210 ? 13.842 24.299 0.955 1.00 12.67 206 GLY A C 1
ATOM 1417 O O . GLY A 1 210 ? 13.183 25.337 1.127 1.00 13.38 206 GLY A O 1
ATOM 1418 N N . SER A 1 211 ? 14.622 24.102 -0.108 1.00 12.97 207 SER A N 1
ATOM 1419 C CA . SER A 1 211 ? 14.709 25.102 -1.189 1.00 12.88 207 SER A CA 1
ATOM 1420 C C . SER A 1 211 ? 13.482 25.039 -2.121 1.00 12.90 207 SER A C 1
ATOM 1421 O O . SER A 1 211 ? 12.831 23.990 -2.201 1.00 12.63 207 SER A O 1
ATOM 1424 N N . PRO A 1 212 ? 13.152 26.147 -2.834 1.00 12.80 208 PRO A N 1
ATOM 1425 C CA . PRO A 1 212 ? 11.986 26.050 -3.736 1.00 13.33 208 PRO A CA 1
ATOM 1426 C C . PRO A 1 212 ? 12.086 24.929 -4.794 1.00 13.25 208 PRO A C 1
ATOM 1427 O O . PRO A 1 212 ? 11.096 24.212 -5.024 1.00 12.86 208 PRO A O 1
ATOM 1431 N N . GLN A 1 213 ? 13.261 24.754 -5.402 1.00 13.80 209 GLN A N 1
ATOM 1432 C CA . GLN A 1 213 ? 13.486 23.684 -6.385 1.00 13.70 209 GLN A CA 1
ATOM 1433 C C . GLN A 1 213 ? 13.464 22.278 -5.744 1.00 13.06 209 GLN A C 1
ATOM 1434 O O . GLN A 1 213 ? 12.858 21.346 -6.289 1.00 13.31 209 GLN A O 1
ATOM 1440 N N . GLY A 1 214 ? 14.108 22.132 -4.590 1.00 12.00 210 GLY A N 1
ATOM 1441 C CA . GLY A 1 214 ? 14.142 20.825 -3.904 1.00 11.08 210 GLY A CA 1
ATOM 1442 C C . GLY A 1 214 ? 12.767 20.332 -3.470 1.00 10.94 210 GLY A C 1
ATOM 1443 O O . GLY A 1 214 ? 12.458 19.150 -3.652 1.00 10.75 210 GLY A O 1
ATOM 1444 N N . LEU A 1 215 ? 11.956 21.224 -2.893 1.00 9.45 211 LEU A N 1
ATOM 1445 C CA . LEU A 1 215 ? 10.566 20.894 -2.504 1.00 8.85 211 LEU A CA 1
ATOM 1446 C C . LEU A 1 215 ? 9.672 20.546 -3.707 1.00 9.57 211 LEU A C 1
ATOM 1447 O O . LEU A 1 215 ? 8.922 19.553 -3.644 1.00 9.42 211 LEU A O 1
ATOM 1452 N N . ALA A 1 216 ? 9.748 21.327 -4.788 1.00 9.81 212 ALA A N 1
ATOM 1453 C CA . ALA A 1 216 ? 8.953 21.009 -5.993 1.00 9.89 212 ALA A CA 1
ATOM 1454 C C . ALA A 1 216 ? 9.315 19.628 -6.594 1.00 9.94 212 ALA A C 1
ATOM 1455 O O . ALA A 1 216 ? 8.407 18.851 -6.950 1.00 11.00 212 ALA A O 1
ATOM 1457 N N . ALA A 1 217 ? 10.612 19.321 -6.714 1.00 10.25 213 ALA A N 1
ATOM 1458 C CA . ALA A 1 217 ? 11.044 18.044 -7.307 1.00 10.24 213 ALA A CA 1
ATOM 1459 C C . ALA A 1 217 ? 10.747 16.838 -6.403 1.00 10.27 213 ALA A C 1
ATOM 1460 O O . ALA A 1 217 ? 10.375 15.734 -6.898 1.00 10.89 213 ALA A O 1
ATOM 1462 N N . SER A 1 218 ? 10.903 17.044 -5.086 1.00 9.72 214 SER A N 1
ATOM 1463 C CA . SER A 1 218 ? 10.608 15.984 -4.102 1.00 9.62 214 SER A CA 1
ATOM 1464 C C . SER A 1 218 ? 9.092 15.660 -4.087 1.00 9.69 214 SER A C 1
ATOM 1465 O O . SER A 1 218 ? 8.708 14.475 -4.071 1.00 10.15 214 SER A O 1
ATOM 1468 N N . LYS A 1 219 ? 8.234 16.690 -4.108 1.00 9.09 215 LYS A N 1
ATOM 1469 C CA . LYS A 1 219 ? 6.772 16.489 -4.254 1.00 9.77 215 LYS A CA 1
ATOM 1470 C C . LYS A 1 219 ? 6.385 15.725 -5.552 1.00 9.75 215 LYS A C 1
ATOM 1471 O O . LYS A 1 219 ? 5.597 14.749 -5.507 1.00 9.55 215 LYS A O 1
ATOM 1477 N N . ALA A 1 220 ? 6.923 16.157 -6.700 1.00 9.68 216 ALA A N 1
ATOM 1478 C CA . ALA A 1 220 ? 6.587 15.543 -7.994 1.00 10.13 216 ALA A CA 1
ATOM 1479 C C . ALA A 1 220 ? 6.890 14.022 -8.048 1.00 10.24 216 ALA A C 1
ATOM 1480 O O . ALA A 1 220 ? 6.152 13.246 -8.681 1.00 10.23 216 ALA A O 1
ATOM 1482 N N . LEU A 1 221 ? 7.946 13.585 -7.357 1.00 10.10 217 LEU A N 1
ATOM 1483 C CA . LEU A 1 221 ? 8.217 12.127 -7.288 1.00 10.24 217 LEU A CA 1
ATOM 1484 C C . LEU A 1 221 ? 7.024 11.341 -6.686 1.00 9.73 217 LEU A C 1
ATOM 1485 O O . LEU A 1 221 ? 6.665 10.241 -7.168 1.00 9.78 217 LEU A O 1
ATOM 1490 N N . THR A 1 222 ? 6.394 11.935 -5.660 1.00 9.71 218 THR A N 1
ATOM 1491 C CA . THR A 1 222 ? 5.275 11.317 -4.914 1.00 10.93 218 THR A CA 1
ATOM 1492 C C . THR A 1 222 ? 3.896 11.469 -5.583 1.00 10.37 218 THR A C 1
ATOM 1493 O O . THR A 1 222 ? 2.968 10.715 -5.237 1.00 11.78 218 THR A O 1
ATOM 1497 N N . THR A 1 223 ? 3.762 12.401 -6.538 1.00 10.41 219 THR A N 1
ATOM 1498 C CA . THR A 1 223 ? 2.462 12.660 -7.209 1.00 10.03 219 THR A CA 1
ATOM 1499 C C . THR A 1 223 ? 2.295 12.061 -8.615 1.00 11.28 219 THR A C 1
ATOM 1500 O O . THR A 1 223 ? 1.175 12.054 -9.141 1.00 11.15 219 THR A O 1
ATOM 1504 N N . ALA A 1 224 ? 3.382 11.555 -9.208 1.00 12.34 220 ALA A N 1
ATOM 1505 C CA . ALA A 1 224 ? 3.356 11.025 -10.583 1.00 12.91 220 ALA A CA 1
ATOM 1506 C C . ALA A 1 224 ? 2.289 9.946 -10.800 1.00 13.32 220 ALA A C 1
ATOM 1507 O O . ALA A 1 224 ? 1.513 10.016 -11.770 1.00 14.11 220 ALA A O 1
ATOM 1509 N N . ALA A 1 225 ? 2.219 8.973 -9.887 1.00 14.27 221 ALA A N 1
ATOM 1510 C CA . ALA A 1 225 ? 1.220 7.879 -9.995 1.00 14.83 221 ALA A CA 1
ATOM 1511 C C . ALA A 1 225 ? -0.233 8.362 -9.829 1.00 14.26 221 ALA A C 1
ATOM 1512 O O . ALA A 1 225 ? -1.152 7.854 -10.501 1.00 15.58 221 ALA A O 1
ATOM 1514 N N . VAL A 1 226 ? -0.442 9.340 -8.945 1.00 13.91 222 VAL A N 1
ATOM 1515 C CA . VAL A 1 226 ? -1.761 9.967 -8.745 1.00 13.31 222 VAL A CA 1
ATOM 1516 C C . VAL A 1 226 ? -2.256 10.684 -10.021 1.00 12.53 222 VAL A C 1
ATOM 1517 O O . VAL A 1 226 ? -3.409 10.479 -10.447 1.00 12.15 222 VAL A O 1
ATOM 1521 N N . LEU A 1 227 ? -1.390 11.471 -10.663 1.00 12.40 223 LEU A N 1
ATOM 1522 C CA . LEU A 1 227 ? -1.782 12.181 -11.886 1.00 12.56 223 LEU A CA 1
ATOM 1523 C C . LEU A 1 227 ? -2.110 11.222 -13.066 1.00 13.69 223 LEU A C 1
ATOM 1524 O O . LEU A 1 227 ? -3.012 11.513 -13.884 1.00 13.85 223 LEU A O 1
ATOM 1529 N N . GLU A 1 228 ? -1.419 10.076 -13.116 1.00 15.07 224 GLU A N 1
ATOM 1530 C CA A GLU A 1 228 ? -1.705 9.034 -14.117 0.50 15.86 224 GLU A CA 1
ATOM 1531 C CA B GLU A 1 228 ? -1.687 9.017 -14.097 0.50 16.04 224 GLU A CA 1
ATOM 1532 C C . GLU A 1 228 ? -3.113 8.466 -13.959 1.00 15.48 224 GLU A C 1
ATOM 1533 O O . GLU A 1 228 ? -3.793 8.181 -14.974 1.00 15.60 224 GLU A O 1
ATOM 1544 N N . ARG A 1 229 ? -3.559 8.311 -12.707 1.00 15.36 225 ARG A N 1
ATOM 1545 C CA . ARG A 1 229 ? -4.918 7.820 -12.389 1.00 14.16 225 ARG A CA 1
ATOM 1546 C C . ARG A 1 229 ? -6.004 8.820 -12.841 1.00 13.74 225 ARG A C 1
ATOM 1547 O O . ARG A 1 229 ? -7.027 8.410 -13.421 1.00 12.94 225 ARG A O 1
ATOM 1555 N N . PHE A 1 230 ? -5.776 10.119 -12.601 1.00 13.07 226 PHE A N 1
ATOM 1556 C CA . PHE A 1 230 ? -6.649 11.188 -13.130 1.00 12.92 226 PHE A CA 1
ATOM 1557 C C . PHE A 1 230 ? -6.760 11.093 -14.671 1.00 13.11 226 PHE A C 1
ATOM 1558 O O . PHE A 1 230 ? -7.870 11.137 -15.224 1.00 12.91 226 PHE A O 1
ATOM 1566 N N . ASP A 1 231 ? -5.623 10.963 -15.365 1.00 14.23 227 ASP A N 1
ATOM 1567 C CA . ASP A 1 231 ? -5.612 10.840 -16.834 1.00 15.62 227 ASP A CA 1
ATOM 1568 C C . ASP A 1 231 ? -6.496 9.665 -17.328 1.00 15.79 227 ASP A C 1
ATOM 1569 O O . ASP A 1 231 ? -7.280 9.833 -18.271 1.00 16.71 227 ASP A O 1
ATOM 1574 N N . ARG A 1 232 ? -6.371 8.499 -16.683 1.00 15.75 228 ARG A N 1
ATOM 1575 C CA . ARG A 1 232 ? -7.136 7.293 -17.061 1.00 16.36 228 ARG A CA 1
ATOM 1576 C C . ARG A 1 232 ? -8.636 7.315 -16.710 1.00 15.03 228 ARG A C 1
ATOM 1577 O O . ARG A 1 232 ? -9.463 6.836 -17.517 1.00 15.83 228 ARG A O 1
ATOM 1585 N N . ASP A 1 233 ? -8.990 7.857 -15.530 1.00 14.44 229 ASP A N 1
ATOM 1586 C CA . ASP A 1 233 ? -10.281 7.578 -14.842 1.00 13.93 229 ASP A CA 1
ATOM 1587 C C . ASP A 1 233 ? -11.231 8.779 -14.559 1.00 12.62 229 ASP A C 1
ATOM 1588 O O . ASP A 1 233 ? -12.427 8.566 -14.281 1.00 12.36 229 ASP A O 1
ATOM 1593 N N . ALA A 1 234 ? -10.741 10.023 -14.599 1.00 13.50 230 ALA A N 1
ATOM 1594 C CA . ALA A 1 234 ? -11.576 11.170 -14.186 1.00 12.89 230 ALA A CA 1
ATOM 1595 C C . ALA A 1 234 ? -12.897 11.337 -14.962 1.00 13.15 230 ALA A C 1
ATOM 1596 O O . ALA A 1 234 ? -13.948 11.596 -14.349 1.00 13.68 230 ALA A O 1
ATOM 1598 N N . GLU A 1 235 ? -12.834 11.227 -16.296 1.00 13.85 231 GLU A N 1
ATOM 1599 C CA . GLU A 1 235 ? -14.047 11.392 -17.109 1.00 14.41 231 GLU A CA 1
ATOM 1600 C C . GLU A 1 235 ? -15.075 10.269 -16.889 1.00 14.53 231 GLU A C 1
ATOM 1601 O O . GLU A 1 235 ? -16.261 10.565 -16.706 1.00 14.49 231 GLU A O 1
ATOM 1607 N N . ARG A 1 236 ? -14.615 9.012 -16.891 1.00 14.99 232 ARG A N 1
ATOM 1608 C CA A ARG A 1 236 ? -15.476 7.856 -16.603 0.50 15.17 232 ARG A CA 1
ATOM 1609 C CA B ARG A 1 236 ? -15.461 7.844 -16.598 0.50 15.15 232 ARG A CA 1
ATOM 1610 C C . ARG A 1 236 ? -16.156 7.977 -15.234 1.00 14.71 232 ARG A C 1
ATOM 1611 O O . ARG A 1 236 ? -17.364 7.706 -15.106 1.00 15.29 232 ARG A O 1
ATOM 1626 N N . LEU A 1 237 ? -15.397 8.401 -14.211 1.00 13.51 233 LEU A N 1
ATOM 1627 C CA . LEU A 1 237 ? -15.951 8.592 -12.860 1.00 12.87 233 LEU A CA 1
ATOM 1628 C C . LEU A 1 237 ? -16.964 9.745 -12.752 1.00 13.04 233 LEU A C 1
ATOM 1629 O O . LEU A 1 237 ? -17.938 9.638 -12.000 1.00 12.84 233 LEU A O 1
ATOM 1634 N N . ALA A 1 238 ? -16.740 10.833 -13.506 1.00 12.94 234 ALA A N 1
ATOM 1635 C CA . ALA A 1 238 ? -17.711 11.947 -13.562 1.00 12.83 234 ALA A CA 1
ATOM 1636 C C . ALA A 1 238 ? -19.060 11.517 -14.176 1.00 12.98 234 ALA A C 1
ATOM 1637 O O . ALA A 1 238 ? -20.124 11.869 -13.650 1.00 13.56 234 ALA A O 1
ATOM 1639 N N . GLU A 1 239 ? -19.012 10.733 -15.256 1.00 12.94 235 GLU A N 1
ATOM 1640 C CA . GLU A 1 239 ? -20.236 10.182 -15.889 1.00 13.85 235 GLU A CA 1
ATOM 1641 C C . GLU A 1 239 ? -20.993 9.216 -14.950 1.00 13.90 235 GLU A C 1
ATOM 1642 O O . GLU A 1 239 ? -22.230 9.265 -14.848 1.00 14.59 235 GLU A O 1
ATOM 1648 N N . GLU A 1 240 ? -20.253 8.356 -14.240 1.00 13.82 236 GLU A N 1
ATOM 1649 C CA . GLU A 1 240 ? -20.856 7.465 -13.236 1.00 13.75 236 GLU A CA 1
ATOM 1650 C C . GLU A 1 240 ? -21.573 8.236 -12.112 1.00 14.03 236 GLU A C 1
ATOM 1651 O O . GLU A 1 240 ? -22.706 7.893 -11.732 1.00 13.54 236 GLU A O 1
ATOM 1657 N N . SER A 1 241 ? -20.914 9.265 -11.574 1.00 13.55 237 SER A N 1
ATOM 1658 C CA A SER A 1 241 ? -21.472 10.127 -10.522 0.70 13.70 237 SER A CA 1
ATOM 1659 C CA B SER A 1 241 ? -21.512 10.059 -10.506 0.30 14.14 237 SER A CA 1
ATOM 1660 C C . SER A 1 241 ? -22.841 10.694 -10.934 1.00 14.33 237 SER A C 1
ATOM 1661 O O . SER A 1 241 ? -23.809 10.677 -10.162 1.00 14.40 237 SER A O 1
ATOM 1666 N N . ALA A 1 242 ? -22.90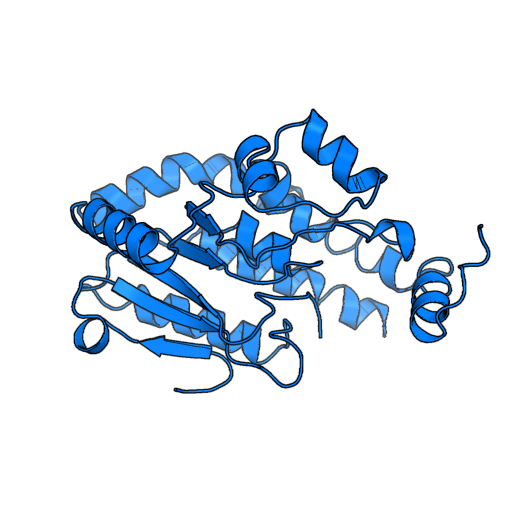4 11.215 -12.160 1.00 14.96 238 ALA A N 1
ATOM 1667 C CA . ALA A 1 242 ? -24.141 11.811 -12.674 1.00 15.42 238 ALA A CA 1
ATOM 1668 C C . ALA A 1 242 ? -25.282 10.813 -12.908 1.00 15.96 238 ALA A C 1
ATOM 1669 O O . ALA A 1 242 ? -26.444 11.119 -12.596 1.00 16.23 238 ALA A O 1
ATOM 1671 N N . ARG A 1 243 ? -24.959 9.639 -13.461 1.00 16.91 239 ARG A N 1
ATOM 1672 C CA . ARG A 1 243 ? -25.946 8.546 -13.599 1.00 17.65 239 ARG A CA 1
ATOM 1673 C C . ARG A 1 243 ? -26.542 8.137 -12.250 1.00 17.78 239 ARG A C 1
ATOM 1674 O O . ARG A 1 243 ? -27.757 7.931 -12.129 1.00 17.69 239 ARG A O 1
ATOM 1682 N N . LEU A 1 244 ? -25.699 8.002 -11.225 1.00 16.49 240 LEU A N 1
ATOM 1683 C CA . LEU A 1 244 ? -26.208 7.635 -9.908 1.00 16.84 240 LEU A CA 1
ATOM 1684 C C . LEU A 1 244 ? -27.096 8.740 -9.308 1.00 16.67 240 LEU A C 1
ATOM 1685 O O . LEU A 1 244 ? -28.150 8.450 -8.734 1.00 16.79 240 LEU A O 1
ATOM 1690 N N . PHE A 1 245 ? -26.687 10.003 -9.460 1.00 16.92 241 PHE A N 1
ATOM 1691 C CA . PHE A 1 245 ? -27.447 11.136 -8.893 1.00 17.75 241 PHE A CA 1
ATOM 1692 C C . PHE A 1 245 ? -28.928 11.201 -9.349 1.00 18.15 241 PHE A C 1
ATOM 1693 O O . PHE A 1 245 ? -29.819 11.515 -8.547 1.00 18.33 241 PHE A O 1
ATOM 1701 N N . VAL A 1 246 ? -29.178 10.922 -10.626 1.00 18.82 242 VAL A N 1
ATOM 1702 C CA . VAL A 1 246 ? -30.528 11.036 -11.212 1.00 19.79 242 VAL A CA 1
ATOM 1703 C C . VAL A 1 246 ? -31.353 9.728 -11.171 1.00 20.42 242 VAL A C 1
ATOM 1704 O O . VAL A 1 246 ? -32.477 9.678 -11.686 1.00 20.85 242 VAL A O 1
ATOM 1708 N N . SER A 1 247 ? -30.800 8.681 -10.556 1.00 20.23 243 SER A N 1
ATOM 1709 C CA . SER A 1 247 ? -31.446 7.361 -10.476 1.00 20.34 243 SER A CA 1
ATOM 1710 C C . SER A 1 247 ? -32.610 7.296 -9.487 1.00 20.93 243 SER A C 1
ATOM 1711 O O . SER A 1 247 ? -32.733 8.149 -8.605 1.00 20.70 243 SER A O 1
ATOM 1714 N N . ASP A 1 248 ? -33.436 6.255 -9.626 1.00 21.58 244 ASP A N 1
ATOM 1715 C CA . ASP A 1 248 ? -34.582 6.018 -8.725 1.00 21.85 244 ASP A CA 1
ATOM 1716 C C . ASP A 1 248 ? -34.188 5.761 -7.265 1.00 21.10 244 ASP A C 1
ATOM 1717 O O . ASP A 1 248 ? -34.814 6.307 -6.348 1.00 21.00 244 ASP A O 1
ATOM 1722 N N . GLU A 1 249 ? -33.159 4.938 -7.043 1.00 20.02 245 GLU A N 1
ATOM 1723 C CA . GLU A 1 249 ? -32.721 4.646 -5.674 1.00 19.54 245 GLU A CA 1
ATOM 1724 C C . GLU A 1 249 ? -32.096 5.853 -4.967 1.00 19.17 245 GLU A C 1
ATOM 1725 O O . GLU A 1 249 ? -32.255 6.016 -3.747 1.00 18.98 245 GLU A O 1
ATOM 1731 N N . ALA A 1 250 ? -31.400 6.714 -5.724 1.00 18.97 246 ALA A N 1
ATOM 1732 C CA . ALA A 1 250 ? -30.871 7.965 -5.170 1.00 19.53 246 ALA A CA 1
ATOM 1733 C C . ALA A 1 250 ? -31.968 8.955 -4.755 1.00 20.22 246 ALA A C 1
ATOM 1734 O O . ALA A 1 250 ? -31.837 9.635 -3.739 1.00 20.36 246 ALA A O 1
ATOM 1736 N N . ARG A 1 251 ? -33.056 9.020 -5.527 1.00 21.54 247 ARG A N 1
ATOM 1737 C CA A ARG A 1 251 ? -34.192 9.881 -5.188 0.70 22.70 247 ARG A CA 1
ATOM 1738 C CA B ARG A 1 251 ? -34.175 9.897 -5.173 0.30 22.08 247 ARG A CA 1
ATOM 1739 C C . ARG A 1 251 ? -34.852 9.457 -3.868 1.00 22.64 247 ARG A C 1
ATOM 1740 O O . ARG A 1 251 ? -35.138 10.295 -2.996 1.00 23.03 247 ARG A O 1
ATOM 1755 N N . GLU A 1 252 ? -35.095 8.151 -3.725 1.00 22.65 248 GLU A N 1
ATOM 1756 C CA . GLU A 1 252 ? -35.672 7.592 -2.500 1.00 23.33 248 GLU A CA 1
ATOM 1757 C C . GLU A 1 252 ? -34.737 7.768 -1.293 1.00 23.58 248 GLU A C 1
ATOM 1758 O O . GLU A 1 252 ? -35.187 8.063 -0.177 1.00 22.65 248 GLU A O 1
ATOM 1764 N N . GLY A 1 253 ? -33.434 7.588 -1.516 1.00 23.85 249 GLY A N 1
ATOM 1765 C CA . GLY A 1 253 ? -32.451 7.757 -0.445 1.00 25.38 249 GLY A CA 1
ATOM 1766 C C . GLY A 1 253 ? -32.434 9.148 0.167 1.00 26.65 249 GLY A C 1
ATOM 1767 O O . GLY A 1 253 ? -32.376 9.296 1.389 1.00 26.80 249 GLY A O 1
ATOM 1768 N N . MET A 1 254 ? -32.480 10.177 -0.676 1.00 27.88 250 MET A N 1
ATOM 1769 C CA . MET A 1 254 ? -32.438 11.553 -0.175 1.00 29.78 250 MET A CA 1
ATOM 1770 C C . MET A 1 254 ? -33.766 11.953 0.467 1.00 30.55 250 MET A C 1
ATOM 1771 O O . MET A 1 254 ? -33.774 12.657 1.480 1.00 31.20 250 MET A O 1
ATOM 1776 N N . LEU A 1 255 ? -34.873 11.485 -0.113 1.00 31.23 251 LEU A N 1
ATOM 1777 C CA . LEU A 1 255 ? -36.217 11.757 0.417 1.00 32.27 251 LEU A CA 1
ATOM 1778 C C . LEU A 1 255 ? -36.417 11.160 1.814 1.00 32.99 251 LEU A C 1
ATOM 1779 O O . LEU A 1 255 ? -37.013 11.795 2.689 1.00 33.15 251 LEU A O 1
ATOM 1781 N N . ALA A 1 256 ? -35.910 9.944 2.018 1.00 33.36 252 ALA A N 1
ATOM 1782 C CA . ALA A 1 256 ? -35.966 9.280 3.321 1.00 34.48 252 ALA A CA 1
ATOM 1783 C C . ALA A 1 256 ? -35.167 10.028 4.390 1.00 35.21 252 ALA A C 1
ATOM 1784 O O . ALA A 1 256 ? -35.601 10.121 5.539 1.00 35.79 252 ALA A O 1
ATOM 1786 N N . PHE A 1 257 ? -34.009 10.561 3.998 1.00 35.77 253 PHE A N 1
ATOM 1787 C CA . PHE A 1 257 ? -33.142 11.329 4.897 1.00 36.71 253 PHE A CA 1
ATOM 1788 C C . PHE A 1 257 ? -33.809 12.612 5.406 1.00 37.32 253 PHE A C 1
ATOM 1789 O O . PHE A 1 257 ? -33.790 12.890 6.607 1.00 37.68 253 PHE A O 1
ATOM 1797 N N . LEU A 1 258 ? -34.404 13.375 4.490 1.00 37.87 254 LEU A N 1
ATOM 1798 C CA . LEU A 1 258 ? -35.012 14.669 4.814 1.00 38.39 254 LEU A CA 1
ATOM 1799 C C . LEU A 1 258 ? -36.265 14.538 5.685 1.00 38.95 254 LEU A C 1
ATOM 1800 O O . LEU A 1 258 ? -36.606 15.460 6.432 1.00 39.31 254 LEU A O 1
ATOM 1805 N N . GLU A 1 259 ? -36.939 13.393 5.585 1.00 39.02 255 GLU A N 1
ATOM 1806 C CA . GLU A 1 259 ? -38.142 13.111 6.379 1.00 39.33 255 GLU A CA 1
ATOM 1807 C C . GLU A 1 259 ? -37.813 12.376 7.685 1.00 39.13 255 GLU A C 1
ATOM 1808 O O . GLU A 1 259 ? -38.658 12.277 8.585 1.00 39.69 255 GLU A O 1
ATOM 1814 N N . LYS A 1 260 ? -36.577 11.882 7.777 1.00 38.41 256 LYS A N 1
ATOM 1815 C CA . LYS A 1 260 ? -36.052 11.167 8.951 1.00 37.95 256 LYS A CA 1
ATOM 1816 C C . LYS A 1 260 ? -36.619 9.747 9.112 1.00 37.45 256 LYS A C 1
ATOM 1817 O O . LYS A 1 260 ? -36.484 9.131 10.175 1.00 38.00 256 LYS A O 1
ATOM 1819 N N . ARG A 1 261 ? -37.238 9.231 8.051 1.00 36.09 257 ARG A N 1
ATOM 1820 C CA . ARG A 1 261 ? -37.719 7.851 8.022 1.00 34.66 257 ARG A CA 1
ATOM 1821 C C . ARG A 1 261 ? -36.660 6.940 7.397 1.00 33.52 257 ARG A C 1
ATOM 1822 O O . ARG A 1 261 ? -35.684 7.423 6.825 1.00 33.05 257 ARG A O 1
ATOM 1830 N N . SER A 1 262 ? -36.849 5.628 7.509 1.00 32.26 258 SER A N 1
ATOM 1831 C CA . SER A 1 262 ? -35.958 4.673 6.843 1.00 31.07 258 SER A CA 1
ATOM 1832 C C . SER A 1 262 ? -36.314 4.546 5.348 1.00 29.78 258 SER A C 1
ATOM 1833 O O . SER A 1 262 ? -37.481 4.724 4.974 1.00 29.72 258 SER A O 1
ATOM 1836 N N . PRO A 1 263 ? -35.311 4.265 4.484 1.00 27.88 259 PRO A N 1
ATOM 1837 C CA . PRO A 1 263 ? -35.591 4.097 3.049 1.00 26.77 259 PRO A CA 1
ATOM 1838 C C . PRO A 1 263 ? -36.315 2.783 2.755 1.00 26.06 259 PRO A C 1
ATOM 1839 O O . PRO A 1 263 ? -36.206 1.832 3.530 1.00 25.39 259 PRO A O 1
ATOM 1843 N N . ASN A 1 264 ? -37.040 2.726 1.641 1.00 25.89 260 ASN A N 1
ATOM 1844 C CA . ASN A 1 264 ? -37.920 1.580 1.394 1.00 26.04 260 ASN A CA 1
ATOM 1845 C C . ASN A 1 264 ? -37.262 0.202 1.174 1.00 25.88 260 ASN A C 1
ATOM 1846 O O . ASN A 1 264 ? -37.924 -0.827 1.354 1.00 25.94 260 ASN A O 1
ATOM 1851 N N . TRP A 1 265 ? -35.972 0.177 0.828 1.00 25.35 261 TRP A N 1
ATOM 1852 C CA . TRP A 1 265 ? -35.254 -1.102 0.682 1.00 24.98 261 TRP A CA 1
ATOM 1853 C C . TRP A 1 265 ? -35.000 -1.838 2.006 1.00 25.99 261 TRP A C 1
ATOM 1854 O O . TRP A 1 265 ? -34.693 -3.030 1.997 1.00 26.65 261 TRP A O 1
ATOM 1865 N N . THR A 1 266 ? -35.130 -1.138 3.134 1.00 26.35 262 THR A N 1
ATOM 1866 C CA . THR A 1 266 ? -35.005 -1.762 4.453 1.00 27.79 262 THR A CA 1
ATOM 1867 C C . THR A 1 266 ? -36.378 -2.216 4.960 1.00 28.21 262 THR A C 1
ATOM 1868 O O . THR A 1 266 ? -36.484 -3.102 5.817 1.00 28.99 262 THR A O 1
#

Foldseek 3Di:
DDPQWDWDACVRVVALEIEIEGHDVVQLSADDPVSLVVLLVRLVVQLPDQSHAAYEYYYDDQHSYAYHPVLLVVQLVSLLSLLVSLVSLLLGLHQYEYQEEHEAHQSSLLVLLSHPAYEYADSYKYWHCQVLLQHFNQSSCLRPVVFFDPVVCVVRRPPRDMDDQVVCCVGRSHVDYDHDRVVVVVVVSVVSRVDDSVRSSVVSCVVRVVSVVSCVVGSSVSSSRRSVRCPDPSNVQSVVCVVVVHHGPVD

Secondary structure (DSSP, 8-state):
--SSEEEE-HHHHSSSEEEEEE--GGGTS-B-HHHHHHHHHHHHHHHH-TT--EEEEEE-SSEEE--B--HHHHHHHHHHHHHHHHHHHHH-SS-EEEEE-SEEETTHHHHHHHSSEEEE-TT-EEE--GGGGT---TTTHHHHTTTS-HHHHHHHHHH---B-HHHHHHHTSSSEE-SSHHHHHHHHHHHHHTS-HHHHHHHHHHHHHHHHHHHHHHHHHHHHHHHHHHTSHHHHHHHHHHHHTPPPTT-

Organism: Mycobacterium avium (strain 104) (NCBI:txid243243)

Sequence (251 aa):
MDALVDYAGPAATGGPVARLTLNSPHNRNALSTTALVSQLHQGLRDASSSDPAVRVVVLAHTGGTFCAGADSAYDMAVEERAREMAALMRAIVESRLPVIAAIDGHVRAGGFGLVGACDIAVAGPRSSFALTEARIGVAPAIISLTLLPKLSARAAARYYLTGEKFDARRAEEIGLITMAAEDLDAAIDQLVTDVGRGSPQGLAASKALTTAAVLEERFDRDAERRLAEESSARLFVSDEARREGMLAFLEKRSPNWT